Protein AF-A0A7S1RXE3-F1 (afdb_monomer_lite)

Secondary structure (DSSP, 8-state):
--S--HHHHTTS-HHHHHTS--TTTTTT-B-HHHHHHHHHHHHHHHHHHHHHHTTTEE----SGGGEEEE--TTTTT---TTS-PPEEEE---TT-EEHHHHHHHTTTSPP-S-GGG--HHHHHHHHH-HHHHHH-S-HHHHHHHHHSHHHHHHHHHHHHHHHHHB-HHHH--GGGSTTHHHHHHHHHHHHHHHHHHHHHHHHH-HHHHHHHHHHTTTHHHHHHHHHHHHHHHHHHHHHHSGGGTTTHHHHHHHHHHH-TT----TTHHHHHTT------------------PPPP-PPPPP-

Sequence (303 aa):
LYGISDEEHKHVDIPHIVRGRLPGSRMHSMPLASACTFTANLLAQLAGVFAALQPIAFHRDISPHNVLIDIPAGMEDSLSAATAGPSFALIDFGLAVRSDTWQRDWNESNLAGDPRYWMPPAWMAFAFGFDHVAGHDNRSFLRQYLGRLDHYGLGVLGLEMLFALWDVENRFTEQRAPGMLEAREAWCDFWEAMFGLFQMFHTQGPEVTRAFLEQTTEGSTLHITELLKQVQQALRVAEADPANADRATLLHVLADLVDEHGILEWTEIPEIFGIRCEQPEAETTAPASPQRRRPEGLPSAPP

Organism: Alexandrium catenella (NCBI:txid2925)

Structure (mmCIF, N/CA/C/O backbone):
data_AF-A0A7S1RXE3-F1
#
_entry.id   AF-A0A7S1RXE3-F1
#
loop_
_atom_site.group_PDB
_atom_site.id
_atom_site.type_symbol
_atom_site.label_atom_id
_atom_site.label_alt_id
_atom_site.label_comp_id
_atom_site.label_asym_id
_atom_site.label_entity_id
_atom_site.label_seq_id
_atom_site.pdbx_PDB_ins_code
_atom_site.Cartn_x
_atom_site.Cartn_y
_atom_site.Cartn_z
_atom_site.occupancy
_atom_site.B_iso_or_equiv
_atom_site.auth_seq_id
_atom_site.auth_comp_id
_atom_site.auth_asym_id
_atom_site.auth_atom_id
_atom_site.pdbx_PDB_model_num
ATOM 1 N N . LEU A 1 1 ? 12.355 -5.555 5.591 1.00 59.59 1 LEU A N 1
ATOM 2 C CA . LEU A 1 1 ? 12.736 -4.694 4.445 1.00 59.59 1 LEU A CA 1
ATOM 3 C C . LEU A 1 1 ? 13.934 -3.798 4.752 1.00 59.59 1 LEU A C 1
ATOM 5 O O . LEU A 1 1 ? 14.928 -3.890 4.050 1.00 59.59 1 LEU A O 1
ATOM 9 N N . TYR A 1 2 ? 13.892 -2.983 5.808 1.00 63.38 2 TYR A N 1
ATOM 10 C CA . TYR A 1 2 ? 14.923 -1.958 6.039 1.00 63.38 2 TYR A CA 1
ATOM 11 C C . TYR A 1 2 ? 16.113 -2.375 6.920 1.00 63.38 2 TYR A C 1
ATOM 13 O O . TYR A 1 2 ? 17.128 -1.679 6.944 1.00 63.38 2 TYR A O 1
ATOM 21 N N . GLY A 1 3 ? 16.020 -3.519 7.610 1.00 64.38 3 GLY A N 1
ATOM 22 C CA . GLY A 1 3 ? 17.092 -4.030 8.477 1.00 64.38 3 GLY A CA 1
ATOM 23 C C . GLY A 1 3 ? 17.330 -3.186 9.735 1.00 64.38 3 GLY A C 1
ATOM 24 O O . GLY A 1 3 ? 18.429 -3.217 10.278 1.00 64.38 3 GLY A O 1
ATOM 25 N N . ILE A 1 4 ? 16.317 -2.429 10.162 1.00 71.19 4 ILE A N 1
ATOM 26 C CA . ILE A 1 4 ? 16.312 -1.594 11.368 1.00 71.19 4 ILE A CA 1
ATOM 27 C C . ILE A 1 4 ? 15.086 -1.936 12.222 1.00 71.19 4 ILE A C 1
ATOM 29 O O . ILE A 1 4 ? 14.079 -2.425 11.705 1.00 71.19 4 ILE A O 1
ATOM 33 N N . SER A 1 5 ? 15.195 -1.723 13.529 1.00 75.06 5 SER A N 1
ATOM 34 C CA . SER A 1 5 ? 14.135 -1.962 14.509 1.00 75.06 5 SER A CA 1
ATOM 35 C C . SER A 1 5 ? 13.034 -0.895 14.466 1.00 75.06 5 SER A C 1
ATOM 37 O O . SER A 1 5 ? 13.219 0.203 13.938 1.00 75.06 5 SER A O 1
ATOM 39 N N . ASP A 1 6 ? 11.890 -1.186 15.088 1.00 74.75 6 ASP A N 1
ATOM 40 C CA . ASP A 1 6 ? 10.778 -0.230 15.181 1.00 74.75 6 ASP A CA 1
ATOM 41 C C . ASP A 1 6 ? 11.130 1.030 15.977 1.00 74.75 6 ASP A C 1
ATOM 43 O O . ASP A 1 6 ? 10.636 2.112 15.669 1.00 74.75 6 ASP A O 1
ATOM 47 N N . GLU A 1 7 ? 12.024 0.933 16.964 1.00 79.56 7 GLU A N 1
ATOM 48 C CA . GLU A 1 7 ? 12.531 2.116 17.670 1.00 79.56 7 GLU A CA 1
ATOM 49 C C . GLU A 1 7 ? 13.441 2.972 16.782 1.00 79.56 7 GLU A C 1
ATOM 51 O O . GLU A 1 7 ? 13.419 4.203 16.865 1.00 79.56 7 GLU A O 1
ATOM 56 N N . GLU A 1 8 ? 14.213 2.343 15.895 1.00 79.06 8 GLU A N 1
ATOM 57 C CA . GLU A 1 8 ? 15.042 3.059 14.925 1.00 79.06 8 GLU A CA 1
ATOM 58 C C . GLU A 1 8 ? 14.180 3.759 13.867 1.00 79.06 8 GLU A C 1
ATOM 60 O O . GLU A 1 8 ? 14.472 4.907 13.529 1.00 79.06 8 GLU A O 1
ATOM 65 N N . HIS A 1 9 ? 13.068 3.151 13.424 1.00 79.81 9 HIS A N 1
ATOM 66 C CA . HIS A 1 9 ? 12.118 3.780 12.492 1.00 79.81 9 HIS A CA 1
ATOM 67 C C . HIS A 1 9 ? 11.582 5.134 12.985 1.00 79.81 9 HIS A C 1
ATOM 69 O O . HIS A 1 9 ? 11.285 6.012 12.173 1.00 79.81 9 HIS A O 1
ATOM 75 N N . LYS A 1 10 ? 11.478 5.330 14.304 1.00 83.81 10 LYS A N 1
ATOM 76 C CA . LYS A 1 10 ? 10.955 6.568 14.904 1.00 83.81 10 LYS A CA 1
ATOM 77 C C . LYS A 1 10 ? 11.919 7.753 14.815 1.00 83.81 10 LYS A C 1
ATOM 79 O O . LYS A 1 10 ? 11.474 8.888 14.941 1.00 83.81 10 LYS A O 1
ATOM 84 N N . HIS A 1 11 ? 13.215 7.498 14.635 1.00 83.62 11 HIS A N 1
ATOM 85 C CA . HIS A 1 11 ? 14.263 8.517 14.783 1.00 83.62 11 HIS A CA 1
ATOM 86 C C . HIS A 1 11 ? 15.186 8.641 13.573 1.00 83.62 11 HIS A C 1
ATOM 88 O O . HIS A 1 11 ? 15.910 9.628 13.451 1.00 83.62 11 HIS A O 1
ATOM 94 N N . VAL A 1 12 ? 15.215 7.629 12.708 1.00 82.56 12 VAL A N 1
ATOM 95 C CA . VAL A 1 12 ? 16.021 7.665 11.492 1.00 82.56 12 VAL A CA 1
ATOM 96 C C . VAL A 1 12 ? 15.502 8.751 10.546 1.00 82.56 12 VAL A C 1
ATOM 98 O O . VAL A 1 12 ? 14.305 9.009 10.444 1.00 82.56 12 VAL A O 1
ATOM 101 N N . ASP A 1 13 ? 16.422 9.396 9.848 1.00 84.00 13 ASP A N 1
ATOM 102 C CA . ASP A 1 13 ? 16.100 10.456 8.905 1.00 84.00 13 ASP A CA 1
ATOM 103 C C . ASP A 1 13 ? 15.303 9.907 7.707 1.00 84.00 13 ASP A C 1
ATOM 105 O O . ASP A 1 13 ? 15.746 8.981 7.020 1.00 84.00 13 ASP A O 1
ATOM 109 N N . ILE A 1 14 ? 14.116 10.467 7.466 1.00 84.25 14 ILE A N 1
ATOM 110 C CA . ILE A 1 14 ? 13.131 9.944 6.506 1.00 84.25 14 ILE A CA 1
ATOM 111 C C . ILE A 1 14 ? 13.704 9.837 5.084 1.00 84.25 14 ILE A C 1
ATOM 113 O O . ILE A 1 14 ? 13.591 8.757 4.494 1.00 84.25 14 ILE A O 1
ATOM 117 N N . PRO A 1 15 ? 14.388 10.860 4.528 1.00 83.56 15 PRO A N 1
ATOM 118 C CA . PRO A 1 15 ? 14.978 10.752 3.201 1.00 83.56 15 PRO A CA 1
ATOM 119 C C . PRO A 1 15 ? 16.018 9.636 3.111 1.00 83.56 15 PRO A C 1
ATOM 121 O O . PRO A 1 15 ? 16.167 9.042 2.047 1.00 83.56 15 PRO A O 1
ATOM 124 N N . HIS A 1 16 ? 16.707 9.288 4.206 1.00 78.75 16 HIS A N 1
ATOM 125 C CA . HIS A 1 16 ? 17.629 8.152 4.211 1.00 78.75 16 HIS A CA 1
ATOM 126 C C . HIS A 1 16 ? 16.913 6.799 4.120 1.00 78.75 16 HIS A C 1
ATOM 128 O O . HIS A 1 16 ? 17.472 5.890 3.508 1.00 78.75 16 HIS A O 1
ATOM 134 N N . ILE A 1 17 ? 15.703 6.667 4.678 1.00 77.19 17 ILE A N 1
ATOM 135 C CA . ILE A 1 17 ? 14.871 5.461 4.524 1.00 77.19 17 ILE A CA 1
ATOM 136 C C . ILE A 1 17 ? 14.291 5.384 3.114 1.00 77.19 17 ILE A C 1
ATOM 138 O O . ILE A 1 17 ? 14.390 4.351 2.456 1.00 77.19 17 ILE A O 1
ATOM 142 N N . VAL A 1 18 ? 13.651 6.468 2.672 1.00 80.69 18 VAL A N 1
ATOM 143 C CA . VAL A 1 18 ? 12.764 6.440 1.506 1.00 80.69 18 VAL A CA 1
ATOM 144 C C . VAL A 1 18 ? 13.533 6.617 0.201 1.00 80.69 18 VAL A C 1
ATOM 146 O O . VAL A 1 18 ? 13.288 5.902 -0.771 1.00 80.69 18 VAL A O 1
ATOM 149 N N . ARG A 1 19 ? 14.480 7.560 0.170 1.00 79.19 19 ARG A N 1
ATOM 150 C CA . ARG A 1 19 ? 15.284 7.876 -1.021 1.00 79.19 19 ARG A CA 1
ATOM 151 C C . ARG A 1 19 ? 16.727 7.379 -0.918 1.00 79.19 19 ARG A C 1
ATOM 153 O O . ARG A 1 19 ? 17.394 7.228 -1.940 1.00 79.19 19 ARG A O 1
ATOM 160 N N . GLY A 1 20 ? 17.215 7.165 0.298 1.00 65.38 20 GLY A N 1
ATOM 161 C CA . GLY A 1 20 ? 18.600 6.837 0.594 1.00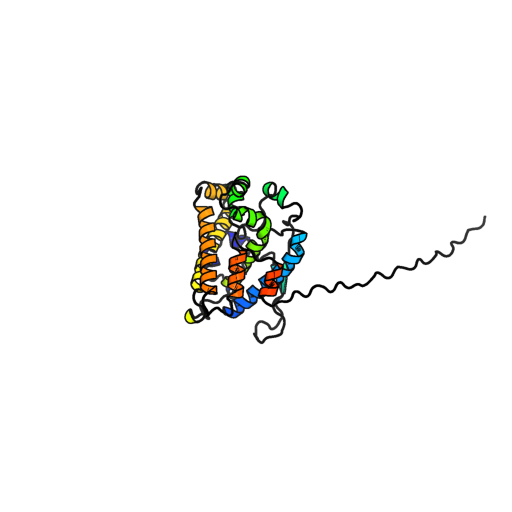 65.38 20 GLY A CA 1
ATOM 162 C C . GLY A 1 20 ? 18.915 5.344 0.595 1.00 65.38 20 GLY A C 1
ATOM 163 O O . GLY A 1 20 ? 18.095 4.480 0.300 1.00 65.38 20 GLY A O 1
ATOM 164 N N . ARG A 1 21 ? 20.175 5.052 0.928 1.00 60.72 21 ARG A N 1
ATOM 165 C CA . ARG A 1 21 ? 20.698 3.697 1.108 1.00 60.72 21 ARG A CA 1
ATOM 166 C C . ARG A 1 21 ? 20.762 3.416 2.605 1.00 60.72 21 ARG A C 1
ATOM 168 O O . ARG A 1 21 ? 21.756 3.760 3.242 1.00 60.72 21 ARG A O 1
ATOM 175 N N . LEU A 1 22 ? 19.737 2.799 3.185 1.00 51.34 22 LEU A N 1
ATOM 176 C CA . LEU A 1 22 ? 19.873 2.294 4.552 1.00 51.34 22 LEU A CA 1
ATOM 177 C C . LEU A 1 22 ? 20.911 1.160 4.595 1.00 51.34 22 LEU A C 1
ATOM 179 O O . LEU A 1 22 ? 20.966 0.364 3.650 1.00 51.34 22 LEU A O 1
ATOM 183 N N . PRO A 1 23 ? 21.681 1.021 5.688 1.00 41.91 23 PRO A N 1
ATOM 184 C CA . PRO A 1 23 ? 22.702 -0.018 5.835 1.00 41.91 23 PRO A CA 1
ATOM 185 C C . PRO A 1 23 ? 22.196 -1.454 5.589 1.00 41.91 23 PRO A C 1
ATOM 187 O O . PRO A 1 23 ? 22.980 -2.293 5.155 1.00 41.91 23 PRO A O 1
ATOM 190 N N . GLY A 1 24 ? 20.896 -1.728 5.794 1.00 42.69 24 GLY A N 1
ATOM 191 C CA . GLY A 1 24 ? 20.246 -3.015 5.494 1.00 42.69 24 GLY A CA 1
ATOM 192 C C . GLY A 1 24 ? 19.486 -3.094 4.157 1.00 42.69 24 GLY A C 1
ATOM 193 O O . GLY A 1 24 ? 19.260 -4.190 3.651 1.00 42.69 24 GLY A O 1
ATOM 194 N N . SER A 1 25 ? 19.142 -1.959 3.533 1.00 44.06 25 SER A N 1
ATOM 195 C CA . SER A 1 25 ? 18.310 -1.889 2.306 1.00 44.06 25 SER A CA 1
ATOM 196 C C . SER A 1 25 ? 18.951 -2.498 1.051 1.00 44.06 25 SER A C 1
ATOM 198 O O . SER A 1 25 ? 18.268 -2.775 0.072 1.00 44.06 25 SER A O 1
ATOM 200 N N . ARG A 1 26 ? 20.268 -2.740 1.072 1.00 50.47 26 ARG A N 1
ATOM 201 C CA . ARG A 1 26 ? 21.005 -3.365 -0.037 1.00 50.47 26 ARG A CA 1
ATOM 202 C C . ARG A 1 26 ? 21.162 -4.874 0.075 1.00 50.47 26 ARG A C 1
ATOM 204 O O . ARG A 1 26 ? 21.722 -5.457 -0.848 1.00 50.47 26 ARG A O 1
ATOM 211 N N . MET A 1 27 ? 20.711 -5.514 1.156 1.00 52.47 27 MET A N 1
ATOM 212 C CA . MET A 1 27 ? 20.968 -6.951 1.315 1.00 52.47 27 MET A CA 1
ATOM 213 C C . MET A 1 27 ? 20.363 -7.780 0.170 1.00 52.47 27 MET A C 1
ATOM 215 O O . MET A 1 27 ? 20.939 -8.805 -0.175 1.00 52.47 27 MET A O 1
ATOM 219 N N . HIS A 1 28 ? 19.294 -7.296 -0.485 1.00 68.00 28 HIS A N 1
ATOM 220 C CA . HIS A 1 28 ? 18.623 -8.015 -1.577 1.00 68.00 28 HIS A CA 1
ATOM 221 C C . HIS A 1 28 ? 18.107 -7.118 -2.724 1.00 68.00 28 HIS A C 1
ATOM 223 O O . HIS A 1 28 ? 17.092 -7.436 -3.343 1.00 68.00 28 HIS A O 1
ATOM 229 N N . SER A 1 29 ? 18.777 -5.999 -3.037 1.00 80.81 29 SER A N 1
ATOM 230 C CA . SER A 1 29 ? 18.383 -5.185 -4.201 1.00 80.81 29 SER A CA 1
ATOM 231 C C . SER A 1 29 ? 18.574 -5.967 -5.508 1.00 80.81 29 SER A C 1
ATOM 233 O O . SER A 1 29 ? 19.595 -6.632 -5.693 1.00 80.81 29 SER A O 1
ATOM 235 N N . MET A 1 30 ? 17.631 -5.863 -6.438 1.00 86.25 30 MET A N 1
ATOM 236 C CA . MET A 1 30 ? 17.546 -6.692 -7.638 1.00 86.25 30 MET A CA 1
ATOM 237 C C . MET A 1 30 ? 17.132 -5.881 -8.880 1.00 86.25 30 MET A C 1
ATOM 239 O O . MET A 1 30 ? 16.643 -4.754 -8.758 1.00 86.25 30 MET A O 1
ATOM 243 N N . PRO A 1 31 ? 17.331 -6.416 -10.103 1.00 89.00 31 PRO A N 1
ATOM 244 C CA . PRO A 1 31 ? 16.813 -5.790 -11.317 1.00 89.00 31 PRO A CA 1
ATOM 245 C C . PRO A 1 31 ? 15.295 -5.589 -11.245 1.00 89.00 31 PRO A C 1
ATOM 247 O O . PRO A 1 31 ? 14.594 -6.406 -10.650 1.00 89.00 31 PRO A O 1
ATOM 250 N N . LEU A 1 32 ? 14.780 -4.565 -11.932 1.00 90.75 32 LEU A N 1
ATOM 251 C CA . LEU A 1 32 ? 13.351 -4.228 -11.927 1.00 90.75 32 LEU A CA 1
ATOM 252 C C . LEU A 1 32 ? 12.444 -5.430 -12.246 1.00 90.75 32 LEU A C 1
ATOM 254 O O . LEU A 1 32 ? 11.499 -5.685 -11.514 1.00 90.75 32 LEU A O 1
ATOM 258 N N . ALA A 1 33 ? 12.772 -6.233 -13.263 1.00 90.38 33 ALA A N 1
ATOM 259 C CA . ALA A 1 33 ? 11.985 -7.423 -13.607 1.00 90.38 33 ALA A CA 1
ATOM 260 C C . ALA A 1 33 ? 11.898 -8.449 -12.455 1.00 90.38 33 ALA A C 1
ATOM 262 O O . ALA A 1 33 ? 10.846 -9.048 -12.222 1.00 90.38 33 ALA A O 1
ATOM 263 N N . SER A 1 34 ? 12.988 -8.630 -11.702 1.00 89.19 34 SER A N 1
ATOM 264 C CA . SER A 1 34 ? 13.013 -9.498 -10.522 1.00 89.19 34 SER A CA 1
ATOM 265 C C . SER A 1 34 ? 12.187 -8.904 -9.380 1.00 89.19 34 SER A C 1
ATOM 267 O O . SER A 1 34 ? 11.408 -9.633 -8.775 1.00 89.19 34 SER A O 1
ATOM 269 N N . ALA A 1 35 ? 12.280 -7.589 -9.141 1.00 91.25 35 ALA A N 1
ATOM 270 C CA . ALA A 1 35 ? 11.480 -6.899 -8.125 1.00 91.25 35 ALA A CA 1
ATOM 271 C C . ALA A 1 35 ? 9.977 -6.970 -8.448 1.00 91.25 35 ALA A C 1
ATOM 273 O O . ALA A 1 35 ? 9.166 -7.260 -7.567 1.00 91.25 35 ALA A O 1
ATOM 274 N N . CYS A 1 36 ? 9.607 -6.804 -9.723 1.00 94.19 36 CYS A N 1
ATOM 275 C CA . CYS A 1 36 ? 8.241 -7.004 -10.200 1.00 94.19 36 CYS A CA 1
ATOM 276 C C . CYS A 1 36 ? 7.770 -8.442 -9.957 1.00 94.19 36 CYS A C 1
ATOM 278 O O . CYS A 1 36 ? 6.693 -8.648 -9.409 1.00 94.19 36 CYS A O 1
ATOM 280 N N . THR A 1 37 ? 8.588 -9.439 -10.305 1.00 92.62 37 THR A N 1
ATOM 281 C CA . THR A 1 37 ? 8.242 -10.856 -10.099 1.00 92.62 37 THR A CA 1
ATOM 282 C C . THR A 1 37 ? 8.066 -11.179 -8.614 1.00 92.62 37 THR A C 1
ATOM 284 O O . THR A 1 37 ? 7.111 -11.853 -8.236 1.00 92.62 37 THR A O 1
ATOM 287 N N . PHE A 1 38 ? 8.957 -10.684 -7.752 1.00 92.62 38 PHE A N 1
ATOM 288 C CA . PHE A 1 38 ? 8.882 -10.892 -6.305 1.00 92.62 38 PHE A CA 1
ATOM 289 C C . PHE A 1 38 ? 7.607 -10.271 -5.717 1.00 92.62 38 PHE A C 1
ATOM 291 O O . PHE A 1 38 ? 6.873 -10.927 -4.980 1.00 92.62 38 PHE A O 1
ATOM 298 N N . THR A 1 39 ? 7.300 -9.037 -6.121 1.00 95.56 39 THR A N 1
ATOM 299 C CA . THR A 1 39 ? 6.096 -8.312 -5.691 1.00 95.56 39 THR A CA 1
ATOM 300 C C . THR A 1 39 ? 4.820 -8.984 -6.199 1.00 95.56 39 THR A C 1
ATOM 302 O O . THR A 1 39 ? 3.875 -9.151 -5.438 1.00 95.56 39 THR A O 1
ATOM 305 N N . ALA A 1 40 ? 4.790 -9.445 -7.452 1.00 96.38 40 ALA A N 1
ATOM 306 C CA . ALA A 1 40 ? 3.644 -10.172 -7.998 1.00 96.38 40 ALA A CA 1
ATOM 307 C C . ALA A 1 40 ? 3.362 -11.474 -7.224 1.00 96.38 40 ALA A C 1
ATOM 309 O O . ALA A 1 40 ? 2.205 -11.775 -6.944 1.00 96.38 40 ALA A O 1
ATOM 310 N N . ASN A 1 41 ? 4.405 -12.212 -6.814 1.00 94.62 41 ASN A N 1
ATOM 311 C CA . ASN A 1 41 ? 4.243 -13.404 -5.971 1.00 94.62 41 ASN A CA 1
ATOM 312 C C . ASN A 1 41 ? 3.656 -13.063 -4.592 1.00 94.62 41 ASN A C 1
ATOM 314 O O . ASN A 1 41 ? 2.758 -13.769 -4.136 1.00 94.62 41 ASN A O 1
ATOM 318 N N . LEU A 1 42 ? 4.124 -11.981 -3.957 1.00 96.31 42 LEU A N 1
ATOM 319 C CA . LEU A 1 42 ? 3.567 -11.482 -2.694 1.00 96.31 42 LEU A CA 1
ATOM 320 C C . LEU A 1 42 ? 2.073 -11.171 -2.837 1.00 96.31 42 LEU A C 1
ATOM 322 O O . LEU A 1 42 ? 1.262 -11.682 -2.065 1.00 96.31 42 LEU A O 1
ATOM 326 N N . LEU A 1 43 ? 1.712 -10.357 -3.835 1.00 98.06 43 LEU A N 1
ATOM 327 C CA . LEU A 1 43 ? 0.331 -9.932 -4.054 1.00 98.06 43 LEU A CA 1
ATOM 328 C C . LEU A 1 43 ? -0.581 -11.119 -4.357 1.00 98.06 43 LEU A C 1
ATOM 330 O O . LEU A 1 43 ? -1.645 -11.223 -3.762 1.00 98.06 43 LEU A O 1
ATOM 334 N N . ALA A 1 44 ? -0.167 -12.034 -5.235 1.00 96.56 44 ALA A N 1
ATOM 335 C CA . ALA A 1 44 ? -0.980 -13.190 -5.596 1.00 96.56 44 ALA A CA 1
ATOM 336 C C . ALA A 1 44 ? -1.209 -14.143 -4.413 1.00 96.56 44 ALA A C 1
ATOM 338 O O . ALA A 1 44 ? -2.335 -14.588 -4.192 1.00 96.56 44 ALA A O 1
ATOM 339 N N . GLN A 1 45 ? -0.169 -14.445 -3.629 1.00 96.06 45 GLN A N 1
ATOM 340 C CA . GLN A 1 45 ? -0.303 -15.345 -2.481 1.00 96.06 45 GLN A CA 1
ATOM 341 C C . GLN A 1 45 ? -1.157 -14.723 -1.376 1.00 96.06 45 GLN A C 1
ATOM 343 O O . GLN A 1 45 ? -2.095 -15.360 -0.895 1.00 96.06 45 GLN A O 1
ATOM 348 N N . LEU A 1 46 ? -0.884 -13.467 -1.004 1.00 97.81 46 LEU A N 1
ATOM 349 C CA . LEU A 1 46 ? -1.652 -12.799 0.044 1.00 97.81 46 LEU A CA 1
ATOM 350 C C . LEU A 1 46 ? -3.081 -12.479 -0.399 1.00 97.81 46 LEU A C 1
ATOM 352 O O . LEU A 1 46 ? -3.988 -12.614 0.414 1.00 97.81 46 LEU A O 1
ATOM 356 N N . ALA A 1 47 ? -3.330 -12.159 -1.672 1.00 98.12 47 ALA A N 1
ATOM 357 C CA . ALA A 1 47 ? -4.695 -12.031 -2.184 1.00 98.12 47 ALA A CA 1
ATOM 358 C C . ALA A 1 47 ? -5.482 -13.344 -2.047 1.00 98.12 47 ALA A C 1
ATOM 360 O O . ALA A 1 47 ? -6.636 -13.316 -1.631 1.00 98.12 47 ALA A O 1
ATOM 361 N N . GLY A 1 48 ? -4.854 -14.501 -2.296 1.00 95.88 48 GLY A N 1
ATOM 362 C CA . GLY A 1 48 ? -5.467 -15.806 -2.026 1.00 95.88 48 GLY A CA 1
ATOM 363 C C . GLY A 1 48 ? -5.824 -16.006 -0.546 1.00 95.88 48 GLY A C 1
ATOM 364 O O . GLY A 1 48 ? -6.920 -16.473 -0.228 1.00 95.88 48 GLY A O 1
ATOM 365 N N . VAL A 1 49 ? -4.941 -15.586 0.370 1.00 96.44 49 VAL A N 1
ATOM 366 C CA . VAL A 1 49 ? -5.218 -15.588 1.819 1.00 96.44 49 VAL A CA 1
ATOM 367 C C . VAL A 1 49 ? 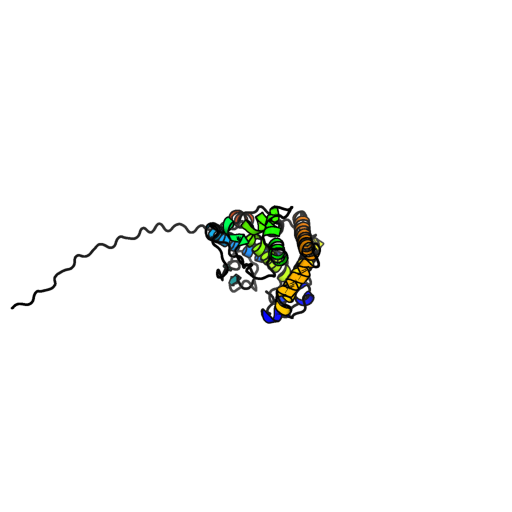-6.397 -14.671 2.151 1.00 96.44 49 VAL A C 1
ATOM 369 O O . VAL A 1 49 ? -7.311 -15.085 2.864 1.00 96.44 49 VAL A O 1
ATOM 372 N N . PHE A 1 50 ? -6.424 -13.453 1.610 1.00 98.12 50 PHE A N 1
ATOM 373 C CA . PHE A 1 50 ? -7.504 -12.504 1.867 1.00 98.12 50 PHE A CA 1
ATOM 374 C C . PHE A 1 50 ? -8.836 -12.926 1.250 1.00 98.12 50 PHE A C 1
ATOM 376 O O . PHE A 1 50 ? -9.867 -12.708 1.878 1.00 98.12 50 PHE A O 1
ATOM 383 N N . ALA A 1 51 ? -8.843 -13.606 0.102 1.00 97.38 51 ALA A N 1
ATOM 384 C CA . ALA A 1 51 ? -10.056 -14.200 -0.459 1.00 97.38 51 ALA A CA 1
ATOM 385 C C . ALA A 1 51 ? -10.680 -15.219 0.511 1.00 97.38 51 ALA A C 1
ATOM 387 O O . ALA A 1 51 ? -11.895 -15.236 0.709 1.00 97.38 51 ALA A O 1
ATOM 388 N N . ALA A 1 52 ? -9.850 -16.041 1.162 1.00 96.81 52 ALA A N 1
ATOM 389 C CA . ALA A 1 52 ? -10.305 -16.984 2.181 1.00 96.81 52 ALA A CA 1
ATOM 390 C C . ALA A 1 52 ? -10.708 -16.293 3.500 1.00 96.81 52 ALA A C 1
ATOM 392 O O . ALA A 1 52 ? -11.614 -16.763 4.191 1.00 96.81 52 ALA A O 1
ATOM 393 N N . LEU A 1 53 ? -10.052 -15.181 3.849 1.00 96.75 53 LEU A N 1
ATOM 394 C CA . LEU A 1 53 ? -10.280 -14.444 5.094 1.00 96.75 53 LEU A CA 1
ATOM 395 C C . LEU A 1 53 ? -11.502 -13.515 5.039 1.00 96.75 53 LEU A C 1
ATOM 397 O O . LEU A 1 53 ? -12.192 -13.382 6.046 1.00 96.75 53 LEU A O 1
ATOM 401 N N . GLN A 1 54 ? -11.802 -12.908 3.888 1.00 95.81 54 GLN A N 1
ATOM 402 C CA . GLN A 1 54 ? -12.863 -11.910 3.689 1.00 95.81 54 GLN A CA 1
ATOM 403 C C . GLN A 1 54 ? -14.236 -12.301 4.280 1.00 95.81 54 GLN A C 1
ATOM 405 O O . GLN A 1 54 ? -14.854 -11.458 4.938 1.00 95.81 54 GLN A O 1
ATOM 410 N N . PRO A 1 55 ? -14.747 -13.545 4.140 1.00 96.88 55 PRO A N 1
ATOM 411 C CA . PRO A 1 55 ? -16.021 -13.923 4.763 1.00 96.88 55 PRO A CA 1
ATOM 412 C C . PRO A 1 55 ? -15.958 -14.074 6.295 1.00 96.88 55 PRO A C 1
ATOM 414 O O . PRO A 1 55 ? -16.993 -14.282 6.925 1.00 96.88 55 PRO A O 1
ATOM 417 N N . ILE A 1 56 ? -14.771 -13.989 6.899 1.00 97.81 56 ILE A N 1
ATOM 418 C CA . ILE A 1 56 ? -14.525 -14.193 8.331 1.00 97.81 56 ILE A CA 1
ATOM 419 C C . ILE A 1 56 ? -14.161 -12.868 9.007 1.00 97.81 56 ILE A C 1
ATOM 421 O O . ILE A 1 56 ? -14.774 -12.497 10.012 1.00 97.81 56 ILE A O 1
ATOM 425 N N . ALA A 1 57 ? -13.152 -12.165 8.485 1.00 97.44 57 ALA A N 1
ATOM 426 C CA . ALA A 1 57 ? -12.569 -11.001 9.135 1.00 97.44 57 ALA A CA 1
ATOM 427 C C . ALA A 1 57 ? -11.871 -10.034 8.164 1.00 97.44 57 ALA A C 1
ATOM 429 O O . ALA A 1 57 ? -11.469 -10.415 7.069 1.00 97.44 57 ALA A O 1
ATOM 430 N N . PHE A 1 58 ? -11.686 -8.796 8.621 1.00 97.56 58 PHE A N 1
ATOM 431 C CA . PHE A 1 58 ? -10.686 -7.862 8.098 1.00 97.56 58 PHE A CA 1
ATOM 432 C C . PHE A 1 58 ? -9.470 -7.869 9.024 1.00 97.56 58 PHE A C 1
ATOM 434 O O . PHE A 1 58 ? -9.651 -7.830 10.243 1.00 97.56 58 PHE A O 1
ATOM 441 N N . HIS A 1 59 ? -8.257 -7.901 8.474 1.00 97.81 59 HIS A N 1
ATOM 442 C CA . HIS A 1 59 ? -7.011 -7.988 9.241 1.00 97.81 59 HIS A CA 1
ATOM 443 C C . HIS A 1 59 ? -6.629 -6.660 9.898 1.00 97.81 59 HIS A C 1
ATOM 445 O O . HIS A 1 59 ? -6.266 -6.645 11.071 1.00 97.81 59 HIS A O 1
ATOM 451 N N . ARG A 1 60 ? -6.749 -5.546 9.160 1.00 97.06 60 ARG A N 1
ATOM 452 C CA . ARG A 1 60 ? -6.528 -4.160 9.625 1.00 97.06 60 ARG A CA 1
ATOM 453 C C . ARG A 1 60 ? -5.100 -3.778 10.019 1.00 97.06 60 ARG A C 1
ATOM 455 O O . ARG A 1 60 ? -4.900 -2.674 10.515 1.00 97.06 60 ARG A O 1
ATOM 462 N N . ASP A 1 61 ? -4.124 -4.648 9.790 1.00 97.19 61 ASP A N 1
ATOM 463 C CA . ASP A 1 61 ? -2.725 -4.399 10.167 1.00 97.19 61 ASP A CA 1
ATOM 464 C C . ASP A 1 61 ? -1.745 -5.066 9.198 1.00 97.19 61 ASP A C 1
ATOM 466 O O . ASP A 1 61 ? -0.919 -5.902 9.559 1.00 97.19 61 ASP A O 1
ATOM 470 N N . ILE A 1 62 ? -1.910 -4.760 7.914 1.00 97.00 62 ILE A N 1
ATOM 471 C CA . ILE A 1 62 ? -1.030 -5.282 6.872 1.00 97.00 62 ILE A CA 1
ATOM 472 C C . ILE A 1 62 ? 0.221 -4.421 6.831 1.00 97.00 62 ILE A C 1
ATOM 474 O O . ILE A 1 62 ? 0.158 -3.239 6.503 1.00 97.00 62 ILE A O 1
ATOM 478 N N . SER A 1 63 ? 1.351 -5.039 7.145 1.00 94.50 63 SER A N 1
ATOM 479 C CA . SER A 1 63 ? 2.653 -4.391 7.233 1.00 94.50 63 SER A CA 1
ATOM 480 C C . SER A 1 63 ? 3.769 -5.436 7.037 1.00 94.50 63 SER A C 1
ATOM 482 O O . SER A 1 63 ? 3.530 -6.640 7.181 1.00 94.50 63 SER A O 1
ATOM 484 N N . PRO A 1 64 ? 5.019 -5.023 6.759 1.00 92.12 64 PRO A N 1
ATOM 485 C CA . PRO A 1 64 ? 6.141 -5.937 6.584 1.00 92.12 64 PRO A CA 1
ATOM 486 C C . PRO A 1 64 ? 6.454 -6.792 7.813 1.00 92.12 64 PRO A C 1
ATOM 488 O O . PRO A 1 64 ? 7.041 -7.857 7.659 1.00 92.12 64 PRO A O 1
ATOM 491 N N . HIS A 1 65 ? 6.119 -6.338 9.027 1.00 90.56 65 HIS A N 1
ATOM 492 C CA . HIS A 1 65 ? 6.376 -7.109 10.249 1.00 90.56 65 HIS A CA 1
ATOM 493 C C . HIS A 1 65 ? 5.341 -8.221 10.476 1.00 90.56 65 HIS A C 1
ATOM 495 O O . HIS A 1 65 ? 5.649 -9.190 11.167 1.00 90.56 65 HIS A O 1
ATOM 501 N N . ASN A 1 66 ? 4.174 -8.129 9.828 1.00 95.81 66 ASN A N 1
ATOM 502 C CA . ASN A 1 66 ? 3.114 -9.139 9.867 1.00 95.81 66 ASN A CA 1
ATOM 503 C C . ASN A 1 66 ? 3.140 -10.096 8.663 1.00 95.81 66 ASN A C 1
ATOM 505 O O . ASN A 1 66 ? 2.224 -10.899 8.483 1.00 95.81 66 ASN A O 1
ATOM 509 N N . VAL A 1 67 ? 4.195 -10.051 7.841 1.00 95.69 67 VAL A N 1
ATOM 510 C CA . VAL A 1 67 ? 4.386 -10.962 6.706 1.00 95.69 67 VAL A CA 1
ATOM 511 C C . VAL A 1 67 ? 5.701 -11.718 6.848 1.00 95.69 67 VAL A C 1
ATOM 513 O O . VAL A 1 67 ? 6.788 -11.146 6.785 1.00 95.69 67 VAL A O 1
ATOM 516 N N . LEU A 1 68 ? 5.599 -13.037 7.001 1.00 92.88 68 LEU A N 1
ATOM 517 C CA . LEU A 1 68 ? 6.739 -13.944 6.972 1.00 92.88 68 LEU A CA 1
ATOM 518 C C . LEU A 1 68 ? 7.073 -14.317 5.530 1.00 92.88 68 LEU A C 1
ATOM 520 O O . LEU A 1 68 ? 6.176 -14.516 4.710 1.00 92.88 68 LEU A O 1
ATOM 524 N N . ILE A 1 69 ? 8.368 -14.446 5.247 1.00 91.00 69 ILE A N 1
ATOM 525 C CA . ILE A 1 69 ? 8.884 -14.822 3.932 1.00 91.00 69 ILE A CA 1
ATOM 526 C C . ILE A 1 69 ? 9.778 -16.046 4.103 1.00 91.00 69 ILE A C 1
ATOM 528 O O . ILE A 1 69 ? 10.735 -16.008 4.877 1.00 91.00 69 ILE A O 1
ATOM 532 N N . ASP A 1 70 ? 9.483 -17.103 3.355 1.00 89.62 70 ASP A N 1
ATOM 533 C CA . ASP A 1 70 ? 10.384 -18.233 3.154 1.00 89.62 70 ASP A CA 1
ATOM 534 C C . ASP A 1 70 ? 10.970 -18.156 1.740 1.00 89.62 70 ASP A C 1
ATOM 536 O O . ASP A 1 70 ? 10.237 -18.117 0.747 1.00 89.62 70 ASP A O 1
ATOM 540 N N . ILE A 1 71 ? 12.298 -18.077 1.650 1.00 83.69 71 ILE A N 1
ATOM 541 C CA . ILE A 1 71 ? 13.032 -17.972 0.387 1.00 83.69 71 ILE A CA 1
ATOM 542 C C . ILE A 1 71 ? 13.787 -19.291 0.190 1.00 83.69 71 ILE A C 1
ATOM 544 O O . ILE A 1 71 ? 14.748 -19.550 0.921 1.00 83.69 71 ILE A O 1
ATOM 548 N N . PRO A 1 72 ? 13.395 -20.126 -0.792 1.00 78.44 72 PRO A N 1
ATOM 549 C CA . PRO A 1 72 ? 14.049 -21.406 -1.028 1.00 78.44 72 PRO A CA 1
ATOM 550 C C . PRO A 1 72 ? 15.553 -21.260 -1.295 1.00 78.44 72 PRO A C 1
ATOM 552 O O . PRO A 1 72 ? 15.997 -20.387 -2.049 1.00 78.44 72 PRO A O 1
ATOM 555 N N . ALA A 1 73 ? 16.347 -22.158 -0.706 1.00 65.25 73 ALA A N 1
ATOM 556 C CA . ALA A 1 73 ? 17.795 -22.187 -0.896 1.00 65.25 73 ALA A CA 1
ATOM 557 C C . ALA A 1 73 ? 18.158 -22.365 -2.385 1.00 65.25 73 ALA A C 1
ATOM 559 O O . ALA A 1 73 ? 17.657 -23.272 -3.049 1.00 65.25 73 ALA A O 1
ATOM 560 N N . GLY A 1 74 ? 19.052 -21.513 -2.900 1.00 59.59 74 GLY A N 1
ATOM 561 C CA . GLY A 1 74 ? 19.501 -21.531 -4.302 1.00 59.59 74 GLY A CA 1
ATOM 562 C C . GLY A 1 74 ? 18.867 -20.470 -5.210 1.00 59.59 74 GLY A C 1
ATOM 563 O O . GLY A 1 74 ? 19.317 -20.307 -6.343 1.00 59.59 74 GLY A O 1
ATOM 564 N N . MET A 1 75 ? 17.893 -19.693 -4.719 1.00 62.69 75 MET A N 1
ATOM 565 C CA . MET A 1 75 ? 17.351 -18.536 -5.453 1.00 62.69 75 MET A CA 1
ATOM 566 C C . MET A 1 75 ? 18.377 -17.391 -5.604 1.00 62.69 75 MET A C 1
ATOM 568 O O . MET A 1 75 ? 18.249 -16.565 -6.506 1.00 62.69 75 MET A O 1
ATOM 572 N N . GLU A 1 76 ? 19.424 -17.368 -4.771 1.00 55.09 76 GLU A N 1
ATOM 573 C CA . GLU A 1 76 ? 20.480 -16.343 -4.797 1.00 55.09 76 GLU A CA 1
ATOM 574 C C . GLU A 1 76 ? 21.370 -16.411 -6.054 1.00 55.09 76 GLU A C 1
ATOM 576 O O . GLU A 1 76 ? 21.854 -15.375 -6.506 1.00 55.09 76 GLU A O 1
ATOM 581 N N . ASP A 1 77 ? 21.523 -17.594 -6.669 1.00 47.62 77 ASP A N 1
ATOM 582 C CA . ASP A 1 77 ? 22.527 -17.833 -7.720 1.00 47.62 77 ASP A CA 1
ATOM 583 C C . ASP A 1 77 ? 21.953 -18.192 -9.105 1.00 47.62 77 ASP A C 1
ATOM 585 O O . ASP A 1 77 ? 22.705 -18.308 -10.075 1.00 47.62 77 ASP A O 1
ATOM 589 N N . SER A 1 78 ? 20.640 -18.402 -9.269 1.00 44.12 78 SER A N 1
ATOM 590 C CA . SER A 1 78 ? 20.081 -18.861 -10.555 1.00 44.12 78 SER A CA 1
ATOM 591 C C . SER A 1 78 ? 18.609 -18.487 -10.757 1.00 44.12 78 SER A C 1
ATOM 593 O O . SER A 1 78 ? 17.707 -19.223 -10.374 1.00 44.12 78 SER A O 1
ATOM 595 N N . LEU A 1 79 ? 18.353 -17.392 -11.482 1.00 48.81 79 LEU A N 1
ATOM 596 C CA . LEU A 1 79 ? 17.037 -17.027 -12.046 1.00 48.81 79 LEU A CA 1
ATOM 597 C C . LEU A 1 79 ? 16.666 -17.909 -13.262 1.00 48.81 79 LEU A C 1
ATOM 599 O O . LEU A 1 79 ? 16.276 -17.416 -14.320 1.00 48.81 79 LEU A O 1
ATOM 603 N N . SER A 1 80 ? 16.834 -19.225 -13.142 1.00 42.94 80 SER A N 1
ATOM 604 C CA . SER A 1 80 ? 16.391 -20.198 -14.140 1.00 42.94 80 SER A CA 1
ATOM 605 C C . SER A 1 80 ? 15.060 -20.785 -13.676 1.00 42.94 80 SER A C 1
ATOM 607 O O . SER A 1 80 ? 14.974 -21.374 -12.604 1.00 42.94 80 SER A O 1
ATOM 609 N N . ALA A 1 81 ? 14.030 -20.586 -14.494 1.00 48.31 81 ALA A N 1
ATOM 610 C CA . ALA A 1 81 ? 12.647 -20.971 -14.263 1.00 48.31 81 ALA A CA 1
ATOM 611 C C . ALA A 1 81 ? 12.451 -22.405 -13.712 1.00 48.31 81 ALA A C 1
ATOM 613 O O . ALA A 1 81 ? 13.138 -23.337 -14.126 1.00 48.31 81 ALA A O 1
ATOM 614 N N . ALA A 1 82 ? 11.413 -22.544 -12.873 1.00 45.12 82 ALA A N 1
ATOM 615 C CA . ALA A 1 82 ? 10.747 -23.768 -12.391 1.00 45.12 82 ALA A CA 1
ATOM 616 C C . ALA A 1 82 ? 11.111 -24.340 -11.002 1.00 45.12 82 ALA A C 1
ATOM 618 O O . ALA A 1 82 ? 10.485 -25.315 -10.590 1.00 45.12 82 ALA A O 1
ATOM 619 N N . THR A 1 83 ? 12.005 -23.730 -10.223 1.00 50.53 83 THR A N 1
ATOM 620 C CA . THR A 1 83 ? 12.203 -24.094 -8.803 1.00 50.53 83 THR A CA 1
ATOM 621 C C . THR A 1 83 ? 11.600 -23.021 -7.893 1.00 50.53 83 THR A C 1
ATOM 623 O O . THR A 1 83 ? 12.068 -21.891 -7.927 1.00 50.53 83 THR A O 1
ATOM 626 N N . ALA A 1 84 ? 10.526 -23.384 -7.176 1.00 64.19 84 ALA A N 1
ATOM 627 C CA . ALA A 1 84 ? 9.708 -22.627 -6.207 1.00 64.19 84 ALA A CA 1
ATOM 628 C C . ALA A 1 84 ? 10.042 -21.130 -5.979 1.00 64.19 84 ALA A C 1
ATOM 630 O O . ALA A 1 84 ? 11.126 -20.781 -5.516 1.00 64.19 84 ALA A O 1
ATOM 631 N N . GLY A 1 85 ? 9.068 -20.249 -6.246 1.00 75.81 85 GLY A N 1
ATOM 632 C CA . GLY A 1 85 ? 9.109 -18.836 -5.840 1.00 75.81 85 GLY A CA 1
ATOM 633 C C . GLY A 1 85 ? 9.132 -18.653 -4.309 1.00 75.81 85 GLY A C 1
ATOM 634 O O . GLY A 1 85 ? 8.960 -19.634 -3.584 1.00 75.81 85 GLY A O 1
ATOM 635 N N . PRO A 1 86 ? 9.338 -17.421 -3.798 1.00 89.12 86 PRO A N 1
ATOM 636 C CA . PRO A 1 86 ? 9.234 -17.153 -2.362 1.00 89.12 86 PRO A CA 1
ATOM 637 C C . PRO A 1 86 ? 7.827 -17.497 -1.857 1.00 89.12 86 PRO A C 1
ATOM 639 O O . PRO A 1 86 ? 6.851 -17.280 -2.576 1.00 89.12 86 PRO A O 1
ATOM 642 N N . SER A 1 87 ? 7.719 -18.007 -0.631 1.00 91.88 87 SER A N 1
ATOM 643 C CA . SER A 1 87 ? 6.438 -18.259 0.035 1.00 91.88 87 SER A CA 1
ATOM 644 C C . SER A 1 87 ? 6.167 -17.177 1.071 1.00 91.88 87 SER A C 1
ATOM 646 O O . SER A 1 87 ? 7.052 -16.833 1.854 1.00 91.88 87 SER A O 1
ATOM 648 N N . PHE A 1 88 ? 4.936 -16.675 1.110 1.00 94.94 88 PHE A N 1
ATOM 649 C CA . PHE A 1 88 ? 4.509 -15.630 2.036 1.00 94.94 88 PHE A CA 1
ATOM 650 C C . PHE A 1 88 ? 3.433 -16.148 2.984 1.00 94.94 88 PHE A C 1
ATOM 652 O O . PHE A 1 88 ? 2.519 -16.859 2.571 1.00 94.94 88 PHE A O 1
ATOM 659 N N . ALA A 1 89 ? 3.522 -15.766 4.255 1.00 95.69 89 ALA A N 1
ATOM 660 C CA . ALA A 1 89 ? 2.495 -16.063 5.246 1.00 95.69 89 ALA A CA 1
ATOM 661 C C . ALA A 1 89 ? 2.126 -14.805 6.031 1.00 95.69 89 ALA A C 1
ATOM 663 O O . ALA A 1 89 ? 3.002 -14.071 6.484 1.00 95.69 89 ALA A O 1
ATOM 664 N N . LEU A 1 90 ? 0.824 -14.586 6.200 1.00 97.12 90 LEU A N 1
ATOM 665 C CA . LEU A 1 90 ? 0.273 -13.514 7.023 1.00 97.12 90 LEU A CA 1
ATOM 666 C C . LEU A 1 90 ? 0.161 -13.986 8.475 1.00 97.12 90 LEU A C 1
ATOM 668 O O . LEU A 1 90 ? -0.316 -15.095 8.735 1.00 97.12 90 LEU A O 1
ATOM 672 N N . ILE A 1 91 ? 0.595 -13.151 9.412 1.00 96.44 91 ILE A N 1
ATOM 673 C CA . ILE A 1 91 ? 0.532 -13.415 10.850 1.00 96.44 91 ILE A CA 1
ATOM 674 C C . ILE A 1 91 ? -0.112 -12.242 11.592 1.00 96.44 91 ILE A C 1
ATOM 676 O O . ILE A 1 91 ? -0.310 -11.179 11.026 1.00 96.44 91 ILE A O 1
ATOM 680 N N . ASP A 1 92 ? -0.383 -12.462 12.878 1.00 95.94 92 ASP A N 1
ATOM 681 C CA . ASP A 1 92 ? -0.927 -11.478 13.821 1.00 95.94 92 ASP A CA 1
ATOM 682 C C . ASP A 1 92 ? -2.322 -10.920 13.483 1.00 95.94 92 ASP A C 1
ATOM 684 O O . ASP A 1 92 ? -2.518 -9.796 13.036 1.00 95.94 92 ASP A O 1
ATOM 688 N N . PHE A 1 93 ? -3.340 -11.706 13.832 1.00 96.50 93 PHE A N 1
ATOM 689 C CA . PHE A 1 93 ? -4.746 -11.314 13.737 1.00 96.50 93 PHE A CA 1
ATOM 690 C C . PHE A 1 93 ? -5.243 -10.573 14.994 1.00 96.50 93 PHE A C 1
ATOM 692 O O . PHE A 1 93 ? -6.451 -10.506 15.226 1.00 96.50 93 PHE A O 1
ATOM 699 N N . GLY A 1 94 ? -4.347 -10.045 15.840 1.00 96.00 94 GLY A N 1
ATOM 700 C CA . GLY A 1 94 ? -4.704 -9.418 17.119 1.00 96.00 94 GLY A CA 1
ATOM 701 C C . GLY A 1 94 ? -5.601 -8.182 16.990 1.00 96.00 94 GLY A C 1
ATOM 702 O O . GLY A 1 94 ? -6.338 -7.853 17.920 1.00 96.00 94 GLY A O 1
ATOM 703 N N . LEU A 1 95 ? -5.574 -7.531 15.825 1.00 95.81 95 LEU A N 1
ATOM 704 C CA . LEU A 1 95 ? -6.379 -6.350 15.496 1.00 95.81 95 LEU A CA 1
ATOM 705 C C . LEU A 1 95 ? -7.531 -6.648 14.529 1.00 95.81 95 LEU A C 1
ATOM 707 O O . LEU A 1 95 ? -8.279 -5.737 14.158 1.00 95.81 95 LEU A O 1
ATOM 711 N N . ALA A 1 96 ? -7.699 -7.915 14.145 1.00 97.00 96 ALA A N 1
ATOM 712 C CA . ALA A 1 96 ? -8.708 -8.312 13.186 1.00 97.00 96 ALA A CA 1
ATOM 713 C C . ALA A 1 96 ? -10.128 -8.127 13.744 1.00 97.00 96 ALA A C 1
ATOM 715 O O . ALA A 1 96 ? -10.403 -8.334 14.929 1.00 97.00 96 ALA A O 1
ATOM 716 N N . VAL A 1 97 ? -11.060 -7.770 12.865 1.00 96.56 97 VAL A N 1
ATOM 717 C CA . VAL A 1 97 ? -12.485 -7.599 13.191 1.00 96.56 97 VAL A CA 1
ATOM 718 C C . VAL A 1 97 ? -13.332 -8.503 12.325 1.00 96.56 97 VAL A C 1
ATOM 720 O O . VAL A 1 97 ? -12.992 -8.759 11.174 1.00 96.56 97 VAL A O 1
ATOM 723 N N . ARG A 1 98 ? -14.462 -8.967 12.856 1.00 96.94 98 ARG A N 1
ATOM 724 C CA . ARG A 1 98 ? -15.366 -9.835 12.101 1.00 96.94 98 ARG A CA 1
ATOM 725 C C . ARG A 1 98 ? -15.997 -9.078 10.938 1.00 96.94 98 ARG A C 1
ATOM 727 O O . ARG A 1 98 ? -16.548 -7.994 11.130 1.00 96.94 98 ARG A O 1
ATOM 734 N N . SER A 1 99 ? -15.977 -9.667 9.747 1.00 96.12 99 SER A N 1
ATOM 735 C CA . SER A 1 99 ? -16.538 -9.015 8.560 1.00 96.12 99 SER A CA 1
ATOM 736 C C . SER A 1 99 ? -18.068 -8.920 8.603 1.00 96.12 99 SER A C 1
ATOM 738 O O . SER A 1 99 ? -18.635 -7.965 8.073 1.00 96.12 99 SER A O 1
ATOM 740 N N . ASP A 1 100 ? -18.741 -9.844 9.302 1.00 95.69 100 ASP A N 1
ATOM 741 C CA . ASP A 1 100 ? -20.204 -9.882 9.432 1.00 95.69 100 ASP A CA 1
ATOM 742 C C . ASP A 1 100 ? -20.797 -8.765 10.308 1.00 95.69 100 ASP A C 1
ATOM 744 O O . ASP A 1 100 ? -21.973 -8.419 10.153 1.00 95.69 100 ASP A O 1
ATOM 748 N N . THR A 1 101 ? -20.008 -8.167 11.206 1.00 95.69 101 THR A N 1
ATOM 749 C CA . THR A 1 101 ? -20.451 -7.023 12.019 1.00 95.69 101 THR A CA 1
ATOM 750 C C . THR A 1 101 ? -19.776 -5.705 11.655 1.00 95.69 101 THR A C 1
ATOM 752 O O . THR A 1 101 ? -20.343 -4.652 11.943 1.00 95.69 101 THR A O 1
ATOM 755 N N . TRP A 1 102 ? -18.649 -5.734 10.933 1.00 95.56 102 TRP A N 1
ATOM 756 C CA . TRP A 1 102 ? -17.848 -4.546 10.617 1.00 95.56 102 TRP A CA 1
ATOM 757 C C . TRP A 1 102 ? -18.647 -3.379 10.029 1.00 95.56 102 TRP A C 1
ATOM 759 O O . TRP A 1 102 ? -18.501 -2.250 10.485 1.00 95.56 102 TRP A O 1
ATOM 769 N N . GLN A 1 103 ? -19.562 -3.632 9.087 1.00 92.38 103 GLN A N 1
ATOM 770 C CA . GLN A 1 103 ? -20.366 -2.560 8.476 1.00 92.38 103 GLN A CA 1
ATOM 771 C C . GLN A 1 103 ? -21.206 -1.752 9.479 1.00 92.38 103 GLN A C 1
ATOM 773 O O . GLN A 1 103 ? -21.580 -0.619 9.180 1.00 92.38 103 GLN A O 1
ATOM 778 N N . ARG A 1 104 ? -21.525 -2.326 10.645 1.00 93.06 104 ARG A N 1
ATOM 779 C CA . ARG A 1 104 ? -22.283 -1.659 11.712 1.00 93.06 104 ARG A CA 1
ATOM 780 C C . ARG A 1 104 ? -21.379 -1.063 12.783 1.00 93.06 104 ARG A C 1
ATOM 782 O O . ARG A 1 104 ? -21.697 0.010 13.275 1.00 93.06 104 ARG A O 1
ATOM 789 N N . ASP A 1 105 ? -20.269 -1.730 13.087 1.00 92.62 105 ASP A N 1
ATOM 790 C CA . ASP A 1 105 ? -19.457 -1.433 14.273 1.00 92.62 105 ASP A CA 1
ATOM 791 C C . ASP A 1 105 ? -18.201 -0.591 13.952 1.00 92.62 105 ASP A C 1
ATOM 793 O O . ASP A 1 105 ? -17.440 -0.229 14.850 1.00 92.62 105 ASP A O 1
ATOM 797 N N . TRP A 1 106 ? -17.941 -0.290 12.674 1.00 93.31 106 TRP A N 1
ATOM 798 C CA . TRP A 1 106 ? -16.698 0.353 12.222 1.00 93.31 106 TRP A CA 1
ATOM 799 C C . TRP A 1 106 ? -16.394 1.697 12.893 1.00 93.31 106 TRP A C 1
ATOM 801 O O . TRP A 1 106 ? -15.231 1.992 13.152 1.00 93.31 106 TRP A O 1
ATOM 811 N N . ASN A 1 107 ? -17.420 2.500 13.179 1.00 90.12 107 ASN A N 1
ATOM 812 C CA . ASN A 1 107 ? -17.295 3.828 13.782 1.00 90.12 107 ASN A CA 1
ATOM 813 C C . ASN A 1 107 ? -17.206 3.792 15.318 1.00 90.12 107 ASN A C 1
ATOM 815 O O . ASN A 1 107 ? -16.889 4.807 15.934 1.00 90.12 107 ASN A O 1
ATOM 819 N N . GLU A 1 108 ? -17.477 2.639 15.931 1.00 87.38 108 GLU A N 1
ATOM 820 C CA . GLU A 1 108 ? -17.282 2.384 17.362 1.00 87.38 108 GLU A CA 1
ATOM 821 C C . GLU A 1 108 ? -15.933 1.696 17.635 1.00 87.38 108 GLU A C 1
ATOM 823 O O . GLU A 1 108 ? -15.486 1.606 18.781 1.00 87.38 108 GLU A O 1
ATOM 828 N N . SER A 1 109 ? -15.262 1.214 16.585 1.00 84.06 109 SER A N 1
ATOM 829 C CA . SER A 1 109 ? -13.952 0.581 16.683 1.00 84.06 109 SER A CA 1
ATOM 830 C C . SER A 1 109 ? -12.831 1.613 16.807 1.00 84.06 109 SER A C 1
ATOM 832 O O . SER A 1 109 ? -12.841 2.658 16.160 1.00 84.06 109 SER A O 1
ATOM 834 N N . ASN A 1 110 ? -11.802 1.290 17.592 1.00 87.94 110 ASN A N 1
ATOM 835 C CA . ASN A 1 110 ? -10.573 2.081 17.605 1.00 87.94 110 ASN A CA 1
ATOM 836 C C . ASN A 1 110 ? -9.874 1.992 16.249 1.00 87.94 110 ASN A C 1
ATOM 838 O O . ASN A 1 110 ? -9.888 0.935 15.618 1.00 87.94 110 ASN A O 1
ATOM 842 N N . LEU A 1 111 ? -9.191 3.061 15.840 1.00 92.94 111 LEU A N 1
ATOM 843 C CA . LEU A 1 111 ? -8.189 2.964 14.782 1.00 92.94 111 LEU A CA 1
ATOM 844 C C . LEU A 1 111 ? -7.088 1.994 15.212 1.00 92.94 111 LEU A C 1
ATOM 846 O O . LEU A 1 111 ? -6.700 1.962 16.380 1.00 92.94 111 LEU A O 1
ATOM 850 N N . ALA A 1 112 ? -6.638 1.172 14.275 1.00 92.38 112 ALA A N 1
ATOM 851 C CA . ALA A 1 112 ? -5.771 0.041 14.549 1.00 92.38 112 ALA A CA 1
ATOM 852 C C . ALA A 1 112 ? -4.776 -0.149 13.406 1.00 92.38 112 ALA A C 1
ATOM 854 O O . ALA A 1 112 ? -5.018 0.306 12.288 1.00 92.38 112 ALA A O 1
ATOM 855 N N . GLY A 1 113 ? -3.684 -0.829 13.725 1.00 94.56 113 GLY A N 1
ATOM 856 C CA . GLY A 1 113 ? -2.608 -1.172 12.812 1.00 94.56 113 GLY A CA 1
ATOM 857 C C . GLY A 1 113 ? -1.548 -0.088 12.699 1.00 94.56 113 GLY A C 1
ATOM 858 O O . GLY A 1 113 ? -1.657 0.981 13.306 1.00 94.56 113 GLY A O 1
ATOM 859 N N . ASP A 1 114 ? -0.518 -0.381 11.922 1.00 94.81 114 ASP A N 1
ATOM 860 C CA . ASP A 1 114 ? 0.609 0.510 11.679 1.00 94.81 114 ASP A CA 1
ATOM 861 C C . ASP A 1 114 ? 0.179 1.799 10.941 1.00 94.81 114 ASP A C 1
ATOM 863 O O . ASP A 1 114 ? -0.302 1.724 9.801 1.00 94.81 114 ASP A O 1
ATOM 867 N N . PRO A 1 115 ? 0.391 2.998 11.529 1.00 95.12 115 PRO A N 1
ATOM 868 C CA . PRO A 1 115 ? -0.002 4.266 10.914 1.00 95.12 115 PRO A CA 1
ATOM 869 C C . PRO A 1 115 ? 0.601 4.529 9.526 1.00 95.12 115 PRO A C 1
ATOM 871 O O . PRO A 1 115 ? 0.035 5.295 8.747 1.00 95.12 115 PRO A O 1
ATOM 874 N N . ARG A 1 116 ? 1.719 3.885 9.163 1.00 94.81 116 ARG A N 1
ATOM 875 C CA . ARG A 1 116 ? 2.308 4.001 7.814 1.00 94.81 116 ARG A CA 1
ATOM 876 C C . ARG A 1 116 ? 1.417 3.395 6.730 1.00 94.81 116 ARG A C 1
ATOM 878 O O . ARG A 1 116 ? 1.458 3.851 5.594 1.00 94.81 116 ARG A O 1
ATOM 885 N N . TYR A 1 117 ? 0.593 2.408 7.082 1.00 97.25 117 TYR A N 1
ATOM 886 C CA . TYR A 1 117 ? -0.320 1.705 6.169 1.00 97.25 117 TYR A CA 1
ATOM 887 C C . TYR A 1 117 ? -1.766 2.170 6.344 1.00 97.25 117 TYR A C 1
ATOM 889 O O . TYR A 1 117 ? -2.684 1.621 5.733 1.00 97.25 117 TYR A O 1
ATOM 897 N N . TRP A 1 118 ? -1.994 3.211 7.148 1.00 96.94 118 TRP A N 1
ATOM 898 C CA . TRP A 1 118 ? -3.298 3.845 7.240 1.00 96.94 118 TRP A CA 1
ATOM 899 C C . TRP A 1 118 ? -3.639 4.557 5.935 1.00 96.94 118 TRP A C 1
ATOM 901 O O . TRP A 1 118 ? -2.901 5.396 5.420 1.00 96.94 118 TRP A O 1
ATOM 911 N N . MET A 1 119 ? -4.809 4.228 5.413 1.00 95.94 119 MET A N 1
ATOM 912 C CA . MET A 1 119 ? -5.422 4.912 4.281 1.00 95.94 119 MET A CA 1
ATOM 913 C C . MET A 1 119 ? -5.824 6.354 4.620 1.00 95.94 119 MET A C 1
ATOM 915 O O . MET A 1 119 ? -6.090 6.649 5.791 1.00 95.94 119 MET A O 1
ATOM 919 N N . PRO A 1 120 ? -5.969 7.249 3.623 1.00 95.44 120 PRO A N 1
ATOM 920 C CA . PRO A 1 120 ? -6.434 8.615 3.859 1.00 95.44 120 PRO A CA 1
ATOM 921 C C . PRO A 1 120 ? -7.694 8.720 4.746 1.00 95.44 120 PRO A C 1
ATOM 923 O O . PRO A 1 120 ? -7.657 9.500 5.701 1.00 95.44 120 PRO A O 1
ATOM 926 N N . PRO A 1 121 ? -8.767 7.911 4.566 1.00 95.38 121 PRO A N 1
ATOM 927 C CA . PRO A 1 121 ? -9.913 7.967 5.475 1.00 95.38 121 PRO A CA 1
ATOM 928 C C . PRO A 1 121 ? -9.600 7.584 6.928 1.00 95.38 121 PRO A C 1
ATOM 930 O O . PRO A 1 121 ? -10.273 8.071 7.832 1.00 95.38 121 PRO A O 1
ATOM 933 N N . ALA A 1 122 ? -8.588 6.754 7.192 1.00 96.00 122 ALA A N 1
ATOM 934 C CA . ALA A 1 122 ? -8.184 6.427 8.560 1.00 96.00 122 ALA A CA 1
ATOM 935 C C . ALA A 1 122 ? -7.512 7.630 9.243 1.00 96.00 122 ALA A C 1
ATOM 937 O O . ALA A 1 122 ? -7.836 7.948 10.386 1.00 96.00 122 ALA A O 1
ATOM 938 N N . TRP A 1 123 ? -6.663 8.366 8.518 1.00 95.50 123 TRP A N 1
ATOM 939 C CA . TRP A 1 123 ? -6.104 9.637 8.992 1.00 95.50 123 TRP A CA 1
ATOM 940 C C . TRP A 1 123 ? -7.170 10.725 9.165 1.00 95.50 123 TRP A C 1
ATOM 942 O O . TRP A 1 123 ? -7.116 11.495 10.123 1.00 95.50 123 TRP A O 1
ATOM 952 N N . MET A 1 124 ? -8.179 10.763 8.290 1.00 94.50 124 MET A N 1
ATOM 953 C CA . MET A 1 124 ? -9.337 11.649 8.453 1.00 94.50 124 MET A CA 1
ATOM 954 C C . MET A 1 124 ? -10.153 11.293 9.697 1.00 94.50 124 MET A C 1
ATOM 956 O O . MET A 1 124 ? -10.512 12.188 10.455 1.00 94.50 124 MET A O 1
ATOM 960 N N . ALA A 1 125 ? -10.410 10.006 9.949 1.00 94.62 125 ALA A N 1
ATOM 961 C CA . ALA A 1 125 ? -11.079 9.558 11.168 1.00 94.62 125 ALA A CA 1
ATOM 962 C C . ALA A 1 125 ? -10.264 9.895 12.424 1.00 94.62 125 ALA A C 1
ATOM 964 O O . ALA A 1 125 ? -10.830 10.312 13.434 1.00 94.62 125 ALA A O 1
ATOM 965 N N . PHE A 1 126 ? -8.938 9.762 12.354 1.00 94.56 126 PHE A N 1
ATOM 966 C CA . PHE A 1 126 ? -8.036 10.109 13.448 1.00 94.56 126 PHE A CA 1
ATOM 967 C C . PHE A 1 126 ? -8.124 11.596 13.804 1.00 94.56 126 PHE A C 1
ATOM 969 O O . PHE A 1 126 ? -8.268 11.947 14.976 1.00 94.56 126 PHE A O 1
ATOM 976 N N . ALA A 1 127 ? -8.076 12.459 12.789 1.00 93.25 127 ALA A N 1
ATOM 977 C CA . ALA A 1 127 ? -8.134 13.903 12.960 1.00 93.25 127 ALA A CA 1
ATOM 978 C C . ALA A 1 127 ? -9.545 14.380 13.339 1.00 93.25 127 ALA A C 1
ATOM 980 O O . ALA A 1 127 ? -9.758 14.989 14.383 1.00 93.25 127 ALA A O 1
ATOM 981 N N . PHE A 1 128 ? -10.542 14.038 12.531 1.00 92.19 128 PHE A N 1
ATOM 982 C CA . PHE A 1 128 ? -11.857 14.683 12.535 1.00 92.19 128 PHE A CA 1
ATOM 983 C C . PHE A 1 128 ? -12.997 13.783 13.031 1.00 92.19 128 PHE A C 1
ATOM 985 O O . PHE A 1 128 ? -14.138 14.229 13.128 1.00 92.19 128 PHE A O 1
ATOM 992 N N . GLY A 1 129 ? -12.703 12.527 13.375 1.00 92.75 129 GLY A N 1
ATOM 993 C CA . GLY A 1 129 ? -13.691 11.534 13.796 1.00 92.75 129 GLY A CA 1
ATOM 994 C C . GLY A 1 129 ? -14.364 10.801 12.631 1.00 92.75 129 GLY A C 1
ATOM 995 O O . GLY A 1 129 ? -14.336 11.232 11.478 1.00 92.75 129 GLY A O 1
ATOM 996 N N . PHE A 1 130 ? -14.995 9.665 12.932 1.00 94.44 130 PHE A N 1
ATOM 997 C CA . PHE A 1 130 ? -15.639 8.818 11.922 1.00 94.44 130 PHE A CA 1
ATOM 998 C C . PHE A 1 130 ? -16.845 9.473 11.240 1.00 94.44 130 PHE A C 1
ATOM 1000 O O . PHE A 1 130 ? -17.098 9.196 10.067 1.00 94.44 130 PHE A O 1
ATOM 1007 N N . ASP A 1 131 ? -17.536 10.391 11.919 1.00 93.88 131 ASP A N 1
ATOM 1008 C CA . ASP A 1 131 ? -18.631 11.166 11.323 1.00 93.88 131 ASP A CA 1
ATOM 1009 C C . ASP A 1 131 ? -18.150 12.012 10.137 1.00 93.88 131 ASP A C 1
ATOM 1011 O O . ASP A 1 131 ? -18.868 12.151 9.147 1.00 93.88 131 ASP A O 1
ATOM 1015 N N . HIS A 1 132 ? -16.910 12.515 10.187 1.00 92.56 132 HIS A N 1
ATOM 1016 C CA . HIS A 1 132 ? -16.308 13.241 9.071 1.00 92.56 132 HIS A CA 1
ATOM 1017 C C . HIS A 1 132 ? -16.124 12.331 7.850 1.00 92.56 132 HIS A C 1
ATOM 1019 O O . HIS A 1 132 ? -16.486 12.709 6.741 1.00 92.56 132 HIS A O 1
ATOM 1025 N N . VAL A 1 133 ? -15.637 11.101 8.046 1.00 93.69 133 VAL A N 1
ATOM 1026 C CA . VAL A 1 133 ? -15.492 10.111 6.962 1.00 93.69 133 VAL A CA 1
ATOM 1027 C C . VAL A 1 133 ? -16.857 9.692 6.412 1.00 93.69 133 VAL A C 1
ATOM 1029 O O . VAL A 1 133 ? -17.039 9.600 5.198 1.00 93.69 133 VAL A O 1
ATOM 1032 N N . ALA A 1 134 ? -17.840 9.473 7.290 1.00 94.50 134 ALA A N 1
ATOM 1033 C CA . ALA A 1 134 ? -19.200 9.111 6.902 1.00 94.50 134 ALA A CA 1
ATOM 1034 C C . ALA A 1 134 ? -19.914 10.226 6.122 1.00 94.50 134 ALA A C 1
ATOM 1036 O O . ALA A 1 134 ? -20.735 9.926 5.251 1.00 94.50 134 ALA A O 1
ATOM 1037 N N . GLY A 1 135 ? -19.624 11.489 6.444 1.00 93.94 135 GLY A N 1
ATOM 1038 C CA . GLY A 1 135 ? -20.199 12.683 5.826 1.00 93.94 135 GLY A CA 1
ATOM 1039 C C . GLY A 1 135 ? -19.413 13.240 4.636 1.00 93.94 135 GLY A C 1
ATOM 1040 O O . GLY A 1 135 ? -19.886 14.187 4.018 1.00 93.94 135 GLY A O 1
ATOM 1041 N N . HIS A 1 136 ? -18.249 12.674 4.307 1.00 93.75 136 HIS A N 1
ATOM 1042 C CA . HIS A 1 136 ? -17.371 13.195 3.261 1.00 93.75 136 HIS A CA 1
ATOM 1043 C C . HIS A 1 136 ? -18.018 13.124 1.860 1.00 93.75 136 HIS A C 1
ATOM 1045 O O . HIS A 1 136 ? -18.664 12.129 1.509 1.00 93.75 136 HIS A O 1
ATOM 1051 N N . ASP A 1 137 ? -17.788 14.150 1.031 1.00 92.69 137 ASP A N 1
ATOM 1052 C CA . ASP A 1 137 ? -18.357 14.264 -0.322 1.00 92.69 137 ASP A CA 1
ATOM 1053 C C . ASP A 1 137 ? -17.911 13.113 -1.240 1.00 92.69 137 ASP A C 1
ATOM 1055 O O . ASP A 1 137 ? -18.715 12.503 -1.950 1.00 92.69 137 ASP A O 1
ATOM 1059 N N . ASN A 1 138 ? -16.623 12.752 -1.187 1.00 93.00 138 ASN A N 1
ATOM 1060 C CA . ASN A 1 138 ? -16.125 11.532 -1.824 1.00 93.00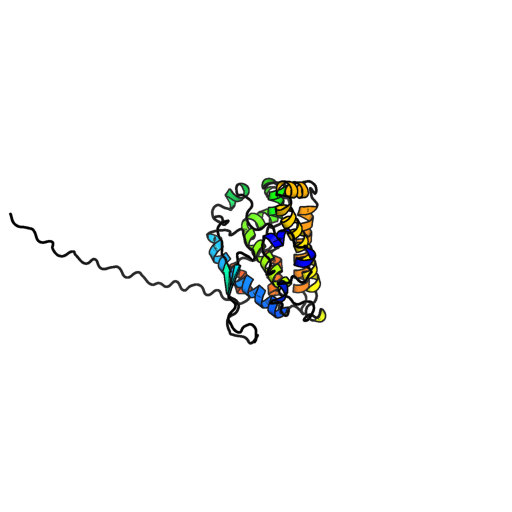 138 ASN A CA 1
ATOM 1061 C C . ASN A 1 138 ? -16.541 10.285 -1.026 1.00 93.00 138 ASN A C 1
ATOM 1063 O O . ASN A 1 138 ? -15.827 9.831 -0.131 1.00 93.00 138 ASN A O 1
ATOM 1067 N N . ARG A 1 139 ? -17.679 9.690 -1.400 1.00 95.38 139 ARG A N 1
ATOM 1068 C CA . ARG A 1 139 ? -18.209 8.448 -0.801 1.00 95.38 139 ARG A CA 1
ATOM 1069 C C . ARG A 1 139 ? -17.275 7.243 -0.933 1.00 95.38 139 ARG A C 1
ATOM 1071 O O . ARG A 1 139 ? -17.439 6.267 -0.198 1.00 95.38 139 ARG A O 1
ATOM 1078 N N . SER A 1 140 ? -16.304 7.298 -1.842 1.00 96.38 140 SER A N 1
ATOM 1079 C CA . SER A 1 140 ? -15.346 6.212 -2.063 1.00 96.38 140 SER A CA 1
ATOM 1080 C C . SER A 1 140 ? -14.390 6.051 -0.888 1.00 96.38 140 SER A C 1
ATOM 1082 O O . SER A 1 140 ? -13.969 4.934 -0.629 1.00 96.38 140 SER A O 1
ATOM 1084 N N . PHE A 1 141 ? -14.143 7.098 -0.095 1.00 95.62 141 PHE A N 1
ATOM 1085 C CA . PHE A 1 141 ? -13.373 6.979 1.146 1.00 95.62 141 PHE A CA 1
ATOM 1086 C C . PHE A 1 141 ? -14.049 6.075 2.171 1.00 95.62 141 PHE A C 1
ATOM 1088 O O . PHE A 1 141 ? -13.411 5.177 2.718 1.00 95.62 141 PHE A O 1
ATOM 1095 N N . LEU A 1 142 ? -15.356 6.245 2.378 1.00 96.50 142 LEU A N 1
ATOM 1096 C CA . LEU A 1 142 ? -16.108 5.350 3.252 1.00 96.50 142 LEU A CA 1
ATOM 1097 C C . LEU A 1 142 ? -16.119 3.921 2.694 1.00 96.50 142 LEU A C 1
ATOM 1099 O O . LEU A 1 142 ? -15.907 2.968 3.438 1.00 96.50 142 LEU A O 1
ATOM 1103 N N . ARG A 1 143 ? -16.320 3.761 1.378 1.00 96.69 143 ARG A N 1
ATOM 1104 C CA . ARG A 1 143 ? -16.255 2.446 0.720 1.00 96.69 143 ARG A CA 1
ATOM 1105 C C . ARG A 1 143 ? -14.896 1.781 0.939 1.00 96.69 143 ARG A C 1
ATOM 1107 O O . ARG A 1 143 ? -14.844 0.596 1.261 1.00 96.69 143 ARG A O 1
ATOM 1114 N N . GLN A 1 144 ? -13.817 2.542 0.775 1.00 96.56 144 GLN A N 1
ATOM 1115 C CA . GLN A 1 144 ? -12.460 2.052 0.946 1.00 96.56 144 GLN A CA 1
ATOM 1116 C C . GLN A 1 144 ? -12.249 1.605 2.397 1.00 96.56 144 GLN A C 1
ATOM 1118 O O . GLN A 1 144 ? -11.834 0.474 2.621 1.00 96.56 144 GLN A O 1
ATOM 1123 N N . TYR A 1 145 ? -12.639 2.427 3.376 1.00 96.50 145 TYR A N 1
ATOM 1124 C CA . TYR A 1 145 ? -12.510 2.101 4.799 1.00 96.50 145 TYR A CA 1
ATOM 1125 C C . TYR A 1 145 ? -13.318 0.861 5.215 1.00 96.50 145 TYR A C 1
ATOM 1127 O O . TYR A 1 145 ? -12.859 0.049 6.013 1.00 96.50 145 TYR A O 1
ATOM 1135 N N . LEU A 1 146 ? -14.521 0.686 4.665 1.00 96.31 146 LEU A N 1
ATOM 1136 C CA . LEU A 1 146 ? -15.406 -0.417 5.045 1.00 96.31 146 LEU A CA 1
ATOM 1137 C C . LEU A 1 146 ? -15.093 -1.740 4.347 1.00 96.31 146 LEU A C 1
ATOM 1139 O O . LEU A 1 146 ? -15.306 -2.791 4.940 1.00 96.31 146 LEU A O 1
ATOM 1143 N N . GLY A 1 147 ? -14.658 -1.705 3.088 1.00 95.81 147 GLY A N 1
ATOM 1144 C CA . GLY A 1 147 ? -14.531 -2.915 2.268 1.00 95.81 147 GLY A CA 1
ATOM 1145 C C . GLY A 1 147 ? -13.137 -3.172 1.709 1.00 95.81 147 GLY A C 1
ATOM 1146 O O . GLY A 1 147 ? -12.835 -4.297 1.325 1.00 95.81 147 GLY A O 1
ATOM 1147 N N . ARG A 1 148 ? -12.280 -2.148 1.653 1.00 97.50 148 ARG A N 1
ATOM 1148 C CA . ARG A 1 148 ? -10.978 -2.205 0.971 1.00 97.50 148 ARG A CA 1
ATOM 1149 C C . ARG A 1 148 ? -9.807 -1.772 1.850 1.00 97.50 148 ARG A C 1
ATOM 1151 O O . ARG A 1 148 ? -8.740 -1.476 1.328 1.00 97.50 148 ARG A O 1
ATOM 1158 N N . LEU A 1 149 ? -9.971 -1.772 3.171 1.00 96.69 149 LEU A N 1
ATOM 1159 C CA . LEU A 1 149 ? -8.898 -1.394 4.093 1.00 96.69 149 LEU A CA 1
ATOM 1160 C C . LEU A 1 149 ? -7.683 -2.336 3.967 1.00 96.69 149 LEU A C 1
ATOM 1162 O O . LEU A 1 149 ? -6.549 -1.874 3.882 1.00 96.69 149 LEU A O 1
ATOM 1166 N N . ASP A 1 150 ? -7.932 -3.642 3.831 1.00 98.31 150 ASP A N 1
ATOM 1167 C CA . ASP A 1 150 ? -6.885 -4.645 3.619 1.00 98.31 150 ASP A CA 1
ATOM 1168 C C . ASP A 1 150 ? -6.333 -4.602 2.178 1.00 98.31 150 ASP A C 1
ATOM 1170 O O . ASP A 1 150 ? -5.146 -4.822 1.958 1.00 98.31 150 ASP A O 1
ATOM 1174 N N . HIS A 1 151 ? -7.159 -4.241 1.187 1.00 98.69 151 HIS A N 1
ATOM 1175 C CA . HIS A 1 151 ? -6.689 -4.014 -0.190 1.00 98.69 151 HIS A CA 1
ATOM 1176 C C . HIS A 1 151 ? -5.671 -2.875 -0.228 1.00 98.69 151 HIS A C 1
ATOM 1178 O O . HIS A 1 151 ? -4.582 -3.041 -0.772 1.00 98.69 151 HIS A O 1
ATOM 1184 N N . TYR A 1 152 ? -5.996 -1.758 0.423 1.00 98.56 152 TYR A N 1
ATOM 1185 C CA . TYR A 1 152 ? -5.099 -0.618 0.536 1.00 98.56 152 TYR A CA 1
ATOM 1186 C C . TYR A 1 152 ? -3.789 -0.997 1.233 1.00 98.56 152 TYR A C 1
ATOM 1188 O O . TYR A 1 152 ? -2.715 -0.739 0.691 1.00 98.56 152 TYR A O 1
ATOM 1196 N N . GLY A 1 153 ? -3.870 -1.655 2.397 1.00 98.25 153 GLY A N 1
ATOM 1197 C CA . GLY A 1 153 ? -2.686 -2.090 3.141 1.00 98.25 153 GLY A CA 1
ATOM 1198 C C . GLY A 1 153 ? -1.774 -2.999 2.311 1.00 98.25 153 GLY A C 1
ATOM 1199 O O . GLY A 1 153 ? -0.562 -2.784 2.268 1.00 98.25 153 GLY A O 1
ATOM 1200 N N . LEU A 1 154 ? -2.350 -3.957 1.572 1.00 98.62 154 LEU A N 1
ATOM 1201 C CA . LEU A 1 154 ? -1.585 -4.820 0.671 1.00 98.62 154 LEU A CA 1
A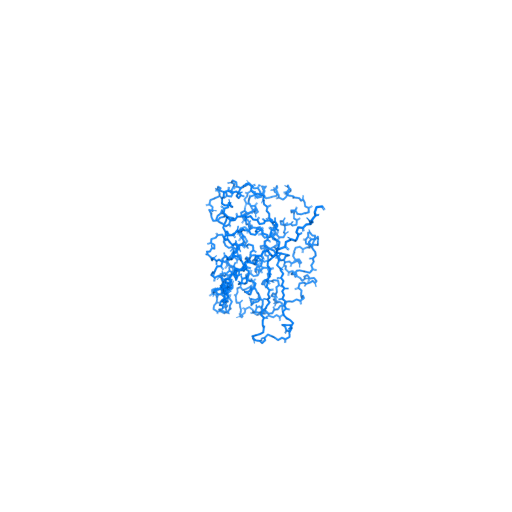TOM 1202 C C . LEU A 1 154 ? -0.990 -4.049 -0.518 1.00 98.62 154 LEU A C 1
ATOM 1204 O O . LEU A 1 154 ? 0.143 -4.322 -0.910 1.00 98.62 154 LEU A O 1
ATOM 1208 N N . GLY A 1 155 ? -1.717 -3.081 -1.079 1.00 98.69 155 GLY A N 1
ATOM 1209 C CA . GLY A 1 155 ? -1.224 -2.225 -2.161 1.00 98.69 155 GLY A CA 1
ATOM 1210 C C . GLY A 1 155 ? -0.009 -1.397 -1.744 1.00 98.69 155 GLY A C 1
ATOM 1211 O O . GLY A 1 155 ? 1.002 -1.391 -2.446 1.00 98.69 155 GLY A O 1
ATOM 1212 N N . VAL A 1 156 ? -0.069 -0.767 -0.566 1.00 98.56 156 VAL A N 1
ATOM 1213 C CA . VAL A 1 156 ? 1.053 -0.014 0.019 1.00 98.56 156 VAL A CA 1
ATOM 1214 C C . VAL A 1 156 ? 2.252 -0.929 0.274 1.00 98.56 156 VAL A C 1
ATOM 1216 O O . VAL A 1 156 ? 3.364 -0.596 -0.131 1.00 98.56 156 VAL A O 1
ATOM 1219 N N . LEU A 1 157 ? 2.034 -2.109 0.866 1.00 98.12 157 LEU A N 1
ATOM 1220 C CA . LEU A 1 157 ? 3.093 -3.103 1.068 1.00 98.12 157 LEU A CA 1
ATOM 1221 C C . LEU A 1 157 ? 3.715 -3.566 -0.263 1.00 98.12 157 LEU A C 1
ATOM 1223 O O . LEU A 1 157 ? 4.928 -3.743 -0.358 1.00 98.12 157 LEU A O 1
ATOM 1227 N N . GLY A 1 158 ? 2.902 -3.750 -1.305 1.00 98.19 158 GLY A N 1
ATOM 1228 C CA . GLY A 1 158 ? 3.371 -4.108 -2.641 1.00 98.19 158 GLY A CA 1
ATOM 1229 C C . GLY A 1 158 ? 4.242 -3.020 -3.275 1.00 98.19 158 GLY A C 1
ATOM 1230 O O . GLY A 1 158 ? 5.300 -3.326 -3.825 1.00 98.19 158 GLY A O 1
ATOM 1231 N N . LEU A 1 159 ? 3.840 -1.751 -3.164 1.00 98.19 159 LEU A N 1
ATOM 1232 C CA . LEU A 1 159 ? 4.630 -0.610 -3.643 1.00 98.19 159 LEU A CA 1
ATOM 1233 C C . LEU A 1 159 ? 5.955 -0.486 -2.891 1.00 98.19 159 LEU A C 1
ATOM 1235 O O . LEU A 1 159 ? 7.009 -0.333 -3.511 1.00 98.19 159 LEU A O 1
ATOM 1239 N N . GLU A 1 160 ? 5.912 -0.615 -1.567 1.00 95.25 160 GLU A N 1
ATOM 1240 C CA . GLU A 1 160 ? 7.103 -0.614 -0.728 1.00 95.25 160 GLU A CA 1
ATOM 1241 C C . GLU A 1 160 ? 8.067 -1.728 -1.142 1.00 95.25 160 GLU A C 1
ATOM 1243 O O . GLU A 1 160 ? 9.246 -1.463 -1.369 1.00 95.25 160 GLU A O 1
ATOM 1248 N N . MET A 1 161 ? 7.568 -2.957 -1.307 1.00 92.94 161 MET A N 1
ATOM 1249 C CA . MET A 1 161 ? 8.360 -4.104 -1.747 1.00 92.94 161 MET A CA 1
ATOM 1250 C C . MET A 1 161 ? 9.004 -3.850 -3.116 1.00 92.94 161 MET A C 1
ATOM 1252 O O . MET A 1 161 ? 10.214 -4.024 -3.269 1.00 92.94 161 MET A O 1
ATOM 1256 N N . LEU A 1 162 ? 8.224 -3.391 -4.100 1.00 94.62 162 LEU A N 1
ATOM 1257 C CA . LEU A 1 162 ? 8.707 -3.121 -5.454 1.00 94.62 162 LEU A CA 1
ATOM 1258 C C . LEU A 1 162 ? 9.839 -2.090 -5.452 1.00 94.62 162 LEU A C 1
ATOM 1260 O O . LEU A 1 162 ? 10.915 -2.340 -6.001 1.00 94.62 162 LEU A O 1
ATOM 1264 N N . PHE A 1 163 ? 9.607 -0.930 -4.836 1.00 92.88 163 PHE A N 1
ATOM 1265 C CA . PHE A 1 163 ? 10.544 0.188 -4.902 1.00 92.88 163 PHE A CA 1
ATOM 1266 C C . PHE A 1 163 ? 11.718 0.062 -3.927 1.00 92.88 163 PHE A C 1
ATOM 1268 O O . PHE A 1 163 ? 12.772 0.642 -4.198 1.00 92.88 163 PHE A O 1
ATOM 1275 N N . ALA A 1 164 ? 11.581 -0.710 -2.843 1.00 88.81 164 ALA A N 1
ATOM 1276 C CA . ALA A 1 164 ? 12.692 -1.030 -1.948 1.00 88.81 164 ALA A CA 1
ATOM 1277 C C . ALA A 1 164 ? 13.627 -2.096 -2.538 1.00 88.81 164 ALA A C 1
ATOM 1279 O O . ALA A 1 164 ? 14.838 -2.022 -2.335 1.00 88.81 164 ALA A O 1
ATOM 1280 N N . LEU A 1 165 ? 13.094 -3.079 -3.275 1.00 87.69 165 LEU A N 1
ATOM 1281 C CA . LEU A 1 165 ? 13.910 -4.122 -3.904 1.00 87.69 165 LEU A CA 1
ATOM 1282 C C . LEU A 1 165 ? 14.538 -3.677 -5.228 1.00 87.69 165 LEU A C 1
ATOM 1284 O O . LEU A 1 165 ? 15.539 -4.255 -5.645 1.00 87.69 165 LEU A O 1
ATOM 1288 N N . TRP A 1 166 ? 13.990 -2.678 -5.917 1.00 89.12 166 TRP A N 1
ATOM 1289 C CA . TRP A 1 166 ? 14.507 -2.256 -7.218 1.00 89.12 166 TRP A CA 1
ATOM 1290 C C . TRP A 1 166 ? 15.844 -1.486 -7.117 1.00 89.12 166 TRP A C 1
ATOM 1292 O O . TRP A 1 166 ? 15.918 -0.365 -6.615 1.00 89.12 166 TRP A O 1
ATOM 1302 N N . ASP A 1 167 ? 16.911 -2.066 -7.684 1.00 86.88 167 ASP A N 1
ATOM 1303 C CA . ASP A 1 167 ? 18.227 -1.431 -7.871 1.00 86.88 167 ASP A CA 1
ATOM 1304 C C . ASP A 1 167 ? 18.213 -0.425 -9.039 1.00 86.88 167 ASP A C 1
ATOM 1306 O O . ASP A 1 167 ? 18.582 -0.736 -10.178 1.00 86.88 167 ASP A O 1
ATOM 1310 N N . VAL A 1 168 ? 17.763 0.798 -8.751 1.00 83.12 168 VAL A N 1
ATOM 1311 C CA . VAL A 1 168 ? 17.696 1.903 -9.724 1.00 83.12 168 VAL A CA 1
ATOM 1312 C C . VAL A 1 168 ? 19.087 2.346 -10.194 1.00 83.12 168 VAL A C 1
ATOM 1314 O O . VAL A 1 168 ? 19.269 2.703 -11.353 1.00 83.12 168 VAL A O 1
ATOM 1317 N N . GLU A 1 169 ? 20.086 2.326 -9.311 1.00 77.62 169 GLU A N 1
ATOM 1318 C CA . GLU A 1 169 ? 21.375 2.985 -9.555 1.00 77.62 169 GLU A CA 1
ATOM 1319 C C . GLU A 1 169 ? 22.286 2.204 -10.507 1.00 77.62 169 GLU A C 1
ATOM 1321 O O . GLU A 1 169 ? 23.034 2.811 -11.270 1.00 77.62 169 GLU A O 1
ATOM 1326 N N . ASN A 1 170 ? 22.258 0.867 -10.455 1.00 70.56 170 ASN A N 1
ATOM 1327 C CA . ASN A 1 170 ? 23.244 0.045 -11.168 1.00 70.56 170 ASN A CA 1
ATOM 1328 C C . ASN A 1 170 ? 22.645 -0.780 -12.312 1.00 70.56 170 ASN A C 1
ATOM 1330 O O . ASN A 1 170 ? 23.395 -1.365 -13.096 1.00 70.56 170 ASN A O 1
ATOM 1334 N N . ARG A 1 171 ? 21.312 -0.887 -12.399 1.00 69.00 171 ARG A N 1
ATOM 1335 C CA . ARG A 1 171 ? 20.649 -1.871 -13.275 1.00 69.00 171 ARG A CA 1
ATOM 1336 C C . ARG A 1 171 ? 19.445 -1.329 -14.040 1.00 69.00 171 ARG A C 1
ATOM 1338 O O . ARG A 1 171 ? 18.628 -2.117 -14.519 1.00 69.00 171 ARG A O 1
ATOM 1345 N N . PHE A 1 172 ? 19.342 -0.010 -14.188 1.00 75.38 172 PHE A N 1
ATOM 1346 C CA . PHE A 1 172 ? 18.218 0.627 -14.861 1.00 75.38 172 PHE A CA 1
ATOM 1347 C C . PHE A 1 172 ? 18.626 1.484 -16.060 1.00 75.38 172 PHE A C 1
ATOM 1349 O O . PHE A 1 172 ? 19.645 2.170 -16.058 1.00 75.38 172 PHE A O 1
ATOM 1356 N N . THR A 1 173 ? 17.778 1.455 -17.085 1.00 70.44 173 THR A N 1
ATOM 1357 C CA . THR A 1 173 ? 17.837 2.350 -18.240 1.00 70.44 173 THR A CA 1
ATOM 1358 C C . THR A 1 173 ? 16.411 2.782 -18.570 1.00 70.44 173 THR A C 1
ATOM 1360 O O . THR A 1 173 ? 15.611 1.919 -18.931 1.00 70.44 173 THR A O 1
ATOM 1363 N N . GLU A 1 174 ? 16.118 4.084 -18.508 1.00 77.12 174 GLU A N 1
ATOM 1364 C CA . GLU A 1 174 ? 14.772 4.663 -18.717 1.00 77.12 174 GLU A CA 1
ATOM 1365 C C . GLU A 1 174 ? 14.099 4.168 -20.004 1.00 77.12 174 GLU A C 1
ATOM 1367 O O . GLU A 1 174 ? 12.939 3.782 -20.022 1.00 77.12 174 GLU A O 1
ATOM 1372 N N . GLN A 1 175 ? 14.880 4.035 -21.076 1.00 77.38 175 GLN A N 1
ATOM 1373 C CA . GLN A 1 175 ? 14.428 3.541 -22.382 1.00 77.38 175 GLN A CA 1
ATOM 1374 C C . GLN A 1 175 ? 13.788 2.143 -22.348 1.00 77.38 175 GLN A C 1
ATOM 1376 O O . GLN A 1 175 ? 13.079 1.779 -23.281 1.00 77.38 175 GLN A O 1
ATOM 1381 N N . ARG A 1 176 ? 14.082 1.330 -21.325 1.00 84.38 176 ARG A N 1
ATOM 1382 C CA . ARG A 1 176 ? 13.542 -0.029 -21.176 1.00 84.38 176 ARG A CA 1
ATOM 1383 C C . ARG A 1 176 ? 12.270 -0.088 -20.342 1.00 84.38 176 ARG A C 1
ATOM 1385 O O . ARG A 1 176 ? 11.659 -1.150 -20.312 1.00 84.38 176 ARG A O 1
ATOM 1392 N N . ALA A 1 177 ? 11.937 0.976 -19.621 1.00 90.38 177 ALA A N 1
ATOM 1393 C CA . ALA A 1 177 ? 10.764 1.013 -18.763 1.00 90.38 177 ALA A CA 1
ATOM 1394 C C . ALA A 1 177 ? 10.339 2.463 -18.472 1.00 90.38 177 ALA A C 1
ATOM 1396 O O . ALA A 1 177 ? 10.518 2.927 -17.342 1.00 90.38 177 ALA A O 1
ATOM 1397 N N . PRO A 1 178 ? 9.825 3.179 -19.489 1.00 95.00 178 PRO A N 1
ATOM 1398 C CA . PRO A 1 178 ? 9.436 4.577 -19.358 1.00 95.00 178 PRO A CA 1
ATOM 1399 C C . PRO A 1 178 ? 8.407 4.785 -18.243 1.00 95.00 178 PRO A C 1
ATOM 1401 O O . PRO A 1 178 ? 7.532 3.937 -18.049 1.00 95.00 178 PRO A O 1
ATOM 1404 N N . GLY A 1 179 ? 8.497 5.895 -17.511 1.00 95.56 179 GLY A N 1
ATOM 1405 C CA . GLY A 1 179 ? 7.515 6.257 -16.479 1.00 95.56 179 GLY A CA 1
ATOM 1406 C C . GLY A 1 179 ? 7.741 5.588 -15.118 1.00 95.56 179 GLY A C 1
ATOM 1407 O O . GLY A 1 179 ? 7.096 5.944 -14.131 1.00 95.56 179 GLY A O 1
ATOM 1408 N N . MET A 1 180 ? 8.642 4.602 -15.031 1.00 95.25 180 MET A N 1
ATOM 1409 C CA . MET A 1 180 ? 8.906 3.886 -13.779 1.00 95.25 180 MET A CA 1
ATOM 1410 C C . MET A 1 180 ? 9.691 4.729 -12.772 1.00 95.25 180 MET A C 1
ATOM 1412 O O . MET A 1 180 ? 9.510 4.544 -11.566 1.00 95.25 180 MET A O 1
ATOM 1416 N N . LEU A 1 181 ? 10.561 5.637 -13.232 1.00 93.19 181 LEU A N 1
ATOM 1417 C CA . LEU A 1 181 ? 11.253 6.567 -12.336 1.00 93.19 181 LEU A CA 1
ATOM 1418 C C . LEU A 1 181 ? 10.279 7.582 -11.746 1.00 93.19 181 LEU A C 1
ATOM 1420 O O . LEU A 1 181 ? 10.327 7.816 -10.544 1.00 93.19 181 LEU A O 1
ATOM 1424 N N . GLU A 1 182 ? 9.364 8.105 -12.555 1.00 95.62 182 GLU A N 1
ATOM 1425 C CA . GLU A 1 182 ? 8.305 9.016 -12.129 1.00 95.62 182 GLU A CA 1
ATOM 1426 C C . GLU A 1 182 ? 7.360 8.329 -11.136 1.00 95.62 182 GLU A C 1
ATOM 1428 O O . GLU A 1 182 ? 7.012 8.908 -10.110 1.00 95.62 182 GLU A O 1
ATOM 1433 N N . ALA A 1 183 ? 6.996 7.063 -11.380 1.00 97.12 183 ALA A N 1
ATOM 1434 C CA . ALA A 1 183 ? 6.211 6.273 -10.430 1.00 97.12 183 ALA A CA 1
ATOM 1435 C C . ALA A 1 183 ? 6.946 6.069 -9.098 1.00 97.12 183 ALA A C 1
ATOM 1437 O O . ALA A 1 183 ? 6.337 6.177 -8.033 1.00 97.12 183 ALA A O 1
ATOM 1438 N N . ARG A 1 184 ? 8.260 5.817 -9.145 1.00 94.81 184 ARG A N 1
ATOM 1439 C CA . ARG A 1 184 ? 9.086 5.710 -7.938 1.00 94.81 184 ARG A CA 1
ATOM 1440 C C . ARG A 1 184 ? 9.201 7.041 -7.204 1.00 94.81 184 ARG A C 1
ATOM 1442 O O . ARG A 1 184 ? 9.167 7.045 -5.982 1.00 94.81 184 ARG A O 1
ATOM 1449 N N . GLU A 1 185 ? 9.373 8.144 -7.923 1.00 94.12 185 GLU A N 1
ATOM 1450 C CA . GLU A 1 185 ? 9.462 9.485 -7.345 1.00 94.12 185 GLU A CA 1
ATOM 1451 C C . GLU A 1 185 ? 8.161 9.851 -6.628 1.00 94.12 185 GLU A C 1
ATOM 1453 O O . GLU A 1 185 ? 8.197 10.157 -5.437 1.00 94.12 185 GLU A O 1
ATOM 1458 N N . ALA A 1 186 ? 7.015 9.677 -7.294 1.00 97.81 186 ALA A N 1
ATOM 1459 C CA . ALA A 1 186 ? 5.702 9.879 -6.686 1.00 97.81 186 ALA A CA 1
ATOM 1460 C C . ALA A 1 186 ? 5.502 8.990 -5.445 1.00 97.81 186 ALA A C 1
ATOM 1462 O O . ALA A 1 186 ? 4.990 9.450 -4.423 1.00 97.81 186 ALA A O 1
ATOM 1463 N N . TRP A 1 187 ? 5.938 7.724 -5.506 1.00 97.12 187 TRP A N 1
ATOM 1464 C CA . TRP A 1 187 ? 5.913 6.826 -4.349 1.00 97.12 187 TRP A CA 1
ATOM 1465 C C . TRP A 1 187 ? 6.784 7.342 -3.207 1.00 97.12 187 TRP A C 1
ATOM 1467 O O . TRP A 1 187 ? 6.333 7.353 -2.066 1.00 97.12 187 TRP A O 1
ATOM 1477 N N . CYS A 1 188 ? 8.012 7.777 -3.490 1.00 94.81 188 CYS A N 1
ATOM 1478 C CA . CYS A 1 188 ? 8.896 8.329 -2.473 1.00 94.81 188 CYS A CA 1
ATOM 1479 C C . CYS A 1 188 ? 8.258 9.548 -1.799 1.00 94.81 188 CYS A C 1
ATOM 1481 O O . CYS A 1 188 ? 8.241 9.602 -0.576 1.00 94.81 188 CYS A O 1
ATOM 1483 N N . ASP A 1 189 ? 7.685 10.480 -2.557 1.00 95.38 189 ASP A N 1
ATOM 1484 C CA . ASP A 1 189 ? 7.042 11.674 -1.996 1.00 95.38 189 ASP A CA 1
ATOM 1485 C C . ASP A 1 189 ? 5.873 11.311 -1.070 1.00 95.38 189 ASP A C 1
ATOM 1487 O O . ASP A 1 189 ? 5.791 11.797 0.062 1.00 95.38 189 ASP A O 1
ATOM 1491 N N . PHE A 1 190 ? 5.008 10.393 -1.514 1.00 96.44 190 PHE A N 1
ATOM 1492 C CA . PHE A 1 190 ? 3.942 9.831 -0.686 1.00 96.44 190 PHE A CA 1
ATOM 1493 C C . PHE A 1 190 ? 4.491 9.171 0.588 1.00 96.44 190 PHE A C 1
ATOM 1495 O O . PHE A 1 190 ? 4.035 9.456 1.697 1.00 96.44 190 PHE A O 1
ATOM 1502 N N . TRP A 1 191 ? 5.494 8.306 0.447 1.00 95.00 191 TRP A N 1
ATOM 1503 C CA . TRP A 1 191 ? 6.023 7.502 1.542 1.00 95.00 191 TRP A CA 1
ATOM 1504 C C . TRP A 1 191 ? 6.782 8.339 2.575 1.00 95.00 191 TRP A C 1
ATOM 1506 O O . TRP A 1 191 ? 6.693 8.061 3.770 1.00 95.00 191 TRP A O 1
ATOM 1516 N N . GLU A 1 192 ? 7.455 9.413 2.156 1.00 92.81 192 GLU A N 1
ATOM 1517 C CA . GLU A 1 192 ? 8.053 10.385 3.074 1.00 92.81 192 GLU A CA 1
ATOM 1518 C C . GLU A 1 192 ? 7.000 11.098 3.923 1.00 92.81 192 GLU A C 1
ATOM 1520 O O . GLU A 1 192 ? 7.185 11.231 5.135 1.00 92.81 192 GLU A O 1
ATOM 1525 N N . ALA A 1 193 ? 5.880 11.513 3.323 1.00 93.75 193 ALA A N 1
ATOM 1526 C CA . ALA A 1 193 ? 4.783 12.131 4.064 1.00 93.75 193 ALA A CA 1
ATOM 1527 C C . ALA A 1 193 ? 4.186 11.161 5.100 1.00 93.75 193 ALA A C 1
ATOM 1529 O O . ALA A 1 193 ? 3.967 11.540 6.255 1.00 93.75 193 ALA A O 1
ATOM 1530 N N . MET A 1 194 ? 3.995 9.892 4.721 1.00 94.50 194 MET A N 1
ATOM 1531 C CA . MET A 1 194 ? 3.492 8.844 5.619 1.00 94.50 194 MET A CA 1
ATOM 1532 C C . MET A 1 194 ? 4.453 8.554 6.775 1.00 94.50 194 MET A C 1
ATOM 1534 O O . MET A 1 194 ? 4.031 8.492 7.932 1.00 94.50 194 MET A O 1
ATOM 1538 N N . PHE A 1 195 ? 5.755 8.442 6.496 1.00 92.25 195 PHE A N 1
ATOM 1539 C CA . PHE A 1 195 ? 6.772 8.307 7.539 1.00 92.25 195 PHE A CA 1
ATOM 1540 C C . PHE A 1 195 ? 6.828 9.535 8.452 1.00 92.25 195 PHE A C 1
ATOM 1542 O O . PHE A 1 195 ? 7.000 9.380 9.660 1.00 92.25 195 PHE A O 1
ATOM 1549 N N . GLY A 1 196 ? 6.630 10.739 7.911 1.00 92.81 196 GLY A N 1
ATOM 1550 C CA . GLY A 1 196 ? 6.556 11.976 8.688 1.00 92.81 196 GLY A CA 1
ATOM 1551 C C . GLY A 1 196 ? 5.427 11.946 9.713 1.00 92.81 196 GLY A C 1
ATOM 1552 O O . GLY A 1 196 ? 5.653 12.242 10.889 1.00 92.81 196 GLY A O 1
ATOM 1553 N N . LEU A 1 197 ? 4.231 11.517 9.299 1.00 93.19 197 LEU A N 1
ATOM 1554 C CA . LEU A 1 197 ? 3.108 11.331 10.216 1.00 93.19 197 LEU A CA 1
ATOM 1555 C C . LEU A 1 197 ? 3.365 10.226 11.241 1.00 93.19 197 LEU A C 1
ATOM 1557 O O . LEU A 1 197 ? 3.090 10.425 12.421 1.00 93.19 197 LEU A O 1
ATOM 1561 N N . PHE A 1 198 ? 3.920 9.089 10.821 1.00 93.00 198 PHE A N 1
ATOM 1562 C CA . PHE A 1 198 ? 4.276 7.993 11.723 1.00 93.00 198 PHE A CA 1
ATOM 1563 C C . PHE A 1 198 ? 5.274 8.442 12.801 1.00 93.00 198 PHE A C 1
ATOM 1565 O O . PHE A 1 198 ? 5.064 8.204 13.993 1.00 93.00 198 PHE A O 1
ATOM 1572 N N . GLN A 1 199 ? 6.343 9.137 12.408 1.00 93.31 199 GLN A N 1
ATOM 1573 C CA . GLN A 1 199 ? 7.333 9.650 13.351 1.00 93.31 199 GLN A CA 1
ATOM 1574 C C . GLN A 1 199 ? 6.719 10.693 14.279 1.00 93.31 199 GLN A C 1
ATOM 1576 O O . GLN A 1 199 ? 6.949 10.626 15.485 1.00 93.31 199 GLN A O 1
ATOM 1581 N N . MET A 1 200 ? 5.895 11.613 13.769 1.00 93.44 200 MET A N 1
ATOM 1582 C CA . MET A 1 200 ? 5.176 12.583 14.601 1.00 93.44 200 MET A CA 1
ATOM 1583 C C . MET A 1 200 ? 4.279 11.881 15.629 1.00 93.44 200 MET A C 1
ATOM 1585 O O . MET A 1 200 ? 4.366 12.181 16.821 1.00 93.44 200 MET A O 1
ATOM 1589 N N . PHE A 1 201 ? 3.512 10.880 15.193 1.00 92.69 201 PHE A N 1
ATOM 1590 C CA . PHE A 1 201 ? 2.623 10.086 16.039 1.00 92.69 201 PHE A CA 1
ATOM 1591 C C . PHE A 1 201 ? 3.370 9.413 17.190 1.00 92.69 201 PHE A C 1
ATOM 1593 O O . PHE A 1 201 ? 2.934 9.493 18.339 1.00 92.69 201 PHE A O 1
ATOM 1600 N N . HIS A 1 202 ? 4.522 8.800 16.915 1.00 90.88 202 HIS A N 1
ATOM 1601 C CA . HIS A 1 202 ? 5.274 8.066 17.931 1.00 90.88 202 HIS A CA 1
ATOM 1602 C C . HIS A 1 202 ? 6.217 8.922 18.783 1.00 90.88 202 HIS A C 1
ATOM 1604 O O . HIS A 1 202 ? 6.467 8.562 19.932 1.00 90.88 202 HIS A O 1
ATOM 1610 N N . THR A 1 203 ? 6.757 10.022 18.254 1.00 93.31 203 THR A N 1
ATOM 1611 C CA . THR A 1 203 ? 7.736 10.860 18.975 1.00 93.31 203 THR A CA 1
ATOM 1612 C C . THR A 1 203 ? 7.095 12.033 19.709 1.00 93.31 203 THR A C 1
ATOM 1614 O O . THR A 1 203 ? 7.581 12.427 20.767 1.00 93.31 203 THR A O 1
ATOM 1617 N N . GLN A 1 204 ? 6.002 12.585 19.174 1.00 94.25 204 GLN A N 1
ATOM 1618 C CA . GLN A 1 204 ? 5.301 13.745 19.740 1.00 94.25 204 GLN A CA 1
ATOM 1619 C C . GLN A 1 204 ? 3.942 13.373 20.342 1.00 94.25 204 GLN A C 1
ATOM 1621 O O . GLN A 1 204 ? 3.397 14.136 21.137 1.00 94.25 204 GLN A O 1
ATOM 1626 N N . GLY A 1 205 ? 3.418 12.195 20.001 1.00 93.88 205 GLY A N 1
ATOM 1627 C CA . GLY A 1 205 ? 2.167 11.667 20.526 1.00 93.88 205 GLY A CA 1
ATOM 1628 C C . GLY A 1 205 ? 0.955 11.923 19.619 1.00 93.88 205 GLY A C 1
ATOM 1629 O O . GLY A 1 205 ? 0.990 12.762 18.703 1.00 93.88 205 GLY A O 1
ATOM 1630 N N . PRO A 1 206 ? -0.148 11.196 19.870 1.00 93.25 206 PRO A N 1
ATOM 1631 C CA . PRO A 1 206 ? -1.353 11.274 19.056 1.00 93.25 206 PRO A CA 1
ATOM 1632 C C . PRO A 1 206 ? -2.034 12.645 19.142 1.00 93.25 206 PRO A C 1
ATOM 1634 O O . PRO A 1 206 ? -2.541 13.126 18.134 1.00 93.25 206 PRO A O 1
ATOM 1637 N N . GLU A 1 207 ? -2.015 13.324 20.290 1.00 94.56 207 GLU A N 1
ATOM 1638 C CA . GLU A 1 207 ? -2.667 14.630 20.455 1.00 94.56 207 GLU A CA 1
ATOM 1639 C C . GLU A 1 207 ? -2.015 15.710 19.585 1.00 94.56 207 GLU A C 1
ATOM 1641 O O . GLU A 1 207 ? -2.712 16.501 18.950 1.00 94.56 207 GLU A O 1
ATOM 1646 N N . VAL A 1 208 ? -0.679 15.724 19.514 1.00 94.06 208 VAL A N 1
ATOM 1647 C CA . VAL A 1 208 ? 0.074 16.678 18.685 1.00 94.06 208 VAL A CA 1
ATOM 1648 C C . VAL A 1 208 ? -0.144 16.392 17.204 1.00 94.06 208 VAL A C 1
ATOM 1650 O O . VAL A 1 208 ? -0.405 17.312 16.431 1.00 94.06 208 VAL A O 1
ATOM 1653 N N . THR A 1 209 ? -0.108 15.117 16.817 1.00 93.56 209 THR A N 1
ATOM 1654 C CA . THR A 1 209 ? -0.341 14.692 15.428 1.00 93.56 209 THR A CA 1
ATOM 1655 C C . THR A 1 209 ? -1.754 15.038 14.975 1.00 93.56 209 THR A C 1
ATOM 1657 O O . THR A 1 209 ? -1.957 15.561 13.881 1.00 93.56 209 THR A O 1
ATOM 1660 N N . ARG A 1 210 ? -2.743 14.814 15.845 1.00 93.12 210 ARG A N 1
ATOM 1661 C CA . ARG A 1 210 ? -4.133 15.198 15.611 1.00 93.12 210 ARG A CA 1
ATOM 1662 C C . ARG A 1 210 ? -4.265 16.706 15.430 1.00 93.12 210 ARG A C 1
ATOM 1664 O O . ARG A 1 210 ? -4.826 17.141 14.433 1.00 93.12 210 ARG A O 1
ATOM 1671 N N . ALA A 1 211 ? -3.690 17.496 16.336 1.00 91.69 211 ALA A N 1
ATOM 1672 C CA . ALA A 1 211 ? -3.714 18.952 16.241 1.00 91.69 211 ALA A CA 1
ATOM 1673 C C . ALA A 1 211 ? -3.030 19.464 14.963 1.00 91.69 211 ALA A C 1
ATOM 1675 O O . ALA A 1 211 ? -3.521 20.407 14.349 1.00 91.69 211 ALA A O 1
ATOM 1676 N N . PHE A 1 212 ? -1.930 18.837 14.531 1.00 91.69 212 PHE A N 1
ATOM 1677 C CA . PHE A 1 212 ? -1.269 19.153 13.264 1.00 91.69 212 PHE A CA 1
ATOM 1678 C C . PHE A 1 212 ? -2.216 18.943 12.074 1.00 91.69 212 PHE A C 1
ATOM 1680 O O . PHE A 1 212 ? -2.378 19.853 11.256 1.00 91.69 212 PHE A O 1
ATOM 1687 N N . LEU A 1 213 ? -2.893 17.792 12.015 1.00 90.94 213 LEU A N 1
ATOM 1688 C CA . LEU A 1 213 ? -3.862 17.467 10.963 1.00 90.94 213 LEU A CA 1
ATOM 1689 C C . LEU A 1 213 ? -5.103 18.378 11.006 1.00 90.94 213 LEU A C 1
ATOM 1691 O O . LEU A 1 213 ? -5.590 18.800 9.963 1.00 90.94 213 LEU A O 1
ATOM 1695 N N . GLU A 1 214 ? -5.585 18.736 12.198 1.00 88.06 214 GLU A N 1
ATOM 1696 C CA . GLU A 1 214 ? -6.747 19.616 12.383 1.00 88.06 214 GLU A CA 1
ATOM 1697 C C . GLU A 1 214 ? -6.457 21.082 12.024 1.00 88.06 214 GLU A C 1
ATOM 1699 O O . GLU A 1 214 ? -7.292 21.755 11.417 1.00 88.06 214 GLU A O 1
ATOM 1704 N N . GLN A 1 215 ? -5.277 21.596 12.387 1.00 82.19 215 GLN A N 1
ATOM 1705 C CA . GLN A 1 215 ? -4.865 22.978 12.097 1.00 82.19 215 GLN A CA 1
ATOM 1706 C C . GLN A 1 215 ? -4.554 23.190 10.617 1.00 82.19 215 GLN A C 1
ATOM 1708 O O . GLN A 1 215 ? -4.666 24.300 10.099 1.00 82.19 215 GLN A O 1
ATOM 1713 N N . THR A 1 216 ? -4.205 22.114 9.921 1.00 71.00 216 THR A N 1
ATOM 1714 C CA . THR A 1 216 ? -4.108 22.071 8.465 1.00 71.00 216 THR A CA 1
ATOM 1715 C C . THR A 1 216 ? -5.421 21.555 7.888 1.00 71.00 216 THR A C 1
ATOM 1717 O O . THR A 1 216 ? -5.409 20.622 7.097 1.00 71.00 216 THR A O 1
ATOM 1720 N N . THR A 1 217 ? -6.541 22.175 8.289 1.00 52.34 217 THR A N 1
ATOM 1721 C CA . THR A 1 217 ? -7.941 21.682 8.245 1.00 52.34 217 THR A CA 1
ATOM 1722 C C . THR A 1 217 ? -8.414 21.124 6.896 1.00 52.34 217 THR A C 1
ATOM 1724 O O . THR A 1 217 ? -9.382 20.377 6.842 1.00 52.34 217 THR A O 1
ATOM 1727 N N . GLU A 1 218 ? -7.694 21.423 5.821 1.00 53.97 218 GLU A N 1
ATOM 1728 C CA . GLU A 1 218 ? -7.801 20.742 4.528 1.00 53.97 218 GLU A CA 1
ATOM 1729 C C . GLU A 1 218 ? -6.424 20.313 3.977 1.00 53.97 218 GLU A C 1
ATOM 1731 O O . GLU A 1 218 ? -6.323 19.340 3.250 1.00 53.97 218 GLU A O 1
ATOM 1736 N N . GLY A 1 219 ? -5.325 20.967 4.357 1.00 61.97 219 GLY A N 1
ATOM 1737 C CA . GLY A 1 219 ? -3.996 20.765 3.782 1.00 61.97 219 GLY A CA 1
ATOM 1738 C C . GLY A 1 219 ? -3.418 19.357 3.926 1.00 61.97 219 GLY A C 1
ATOM 1739 O O . GLY A 1 219 ? -3.069 18.765 2.916 1.00 61.97 219 GLY A O 1
ATOM 1740 N N . SER A 1 220 ? -3.279 18.807 5.136 1.00 73.88 220 SER A N 1
ATOM 1741 C CA . SER A 1 220 ? -2.434 17.609 5.324 1.00 73.88 220 SER A CA 1
ATOM 1742 C C . SER A 1 220 ? -3.079 16.308 4.839 1.00 73.88 220 SER A C 1
ATOM 1744 O O . SER A 1 220 ? -2.427 15.509 4.169 1.00 73.88 220 SER A O 1
ATOM 1746 N N . THR A 1 221 ? -4.367 16.087 5.120 1.00 83.44 221 THR A N 1
ATOM 1747 C CA . THR A 1 221 ? -5.087 14.896 4.631 1.00 83.44 221 THR A CA 1
ATOM 1748 C C . THR A 1 221 ? -5.379 14.982 3.131 1.00 83.44 221 THR A C 1
ATOM 1750 O O . THR A 1 221 ? -5.265 13.966 2.438 1.00 83.44 221 THR A O 1
ATOM 1753 N N . LEU A 1 222 ? -5.680 16.175 2.590 1.00 86.00 222 LEU A N 1
ATOM 1754 C CA . LEU A 1 222 ? -5.761 16.359 1.136 1.00 86.00 222 LEU A CA 1
ATOM 1755 C C . LEU A 1 222 ? -4.392 16.211 0.481 1.00 86.00 222 LEU A C 1
ATOM 1757 O O . LEU A 1 222 ? -4.319 15.639 -0.597 1.00 86.00 222 LEU A O 1
ATOM 1761 N N . HIS A 1 223 ? -3.314 16.667 1.118 1.00 91.12 223 HIS A N 1
ATOM 1762 C CA . HIS A 1 223 ? -1.961 16.512 0.593 1.00 91.12 223 HIS A CA 1
ATOM 1763 C C . HIS A 1 223 ? -1.589 15.037 0.446 1.00 91.12 223 HIS A C 1
ATOM 1765 O O . HIS A 1 223 ? -1.151 14.640 -0.626 1.00 91.12 223 HIS A O 1
ATOM 1771 N N . ILE A 1 224 ? -1.842 14.206 1.462 1.00 93.00 224 ILE A N 1
ATOM 1772 C CA . ILE A 1 224 ? -1.601 12.754 1.375 1.00 93.00 224 ILE A CA 1
ATOM 1773 C C . ILE A 1 224 ? -2.476 12.116 0.296 1.00 93.00 224 ILE A C 1
ATOM 1775 O O . ILE A 1 224 ? -2.000 11.289 -0.476 1.00 93.00 224 ILE A O 1
ATOM 1779 N N . THR A 1 225 ? -3.743 12.530 0.206 1.00 94.25 225 THR A N 1
ATOM 1780 C CA . THR A 1 225 ? -4.652 12.073 -0.856 1.00 94.25 225 THR A CA 1
ATOM 1781 C C . THR A 1 225 ? -4.120 12.447 -2.243 1.00 94.25 225 THR A C 1
ATOM 1783 O O . THR A 1 225 ? -4.175 11.640 -3.165 1.00 94.25 225 THR A O 1
ATOM 1786 N N . GLU A 1 226 ? -3.595 13.658 -2.406 1.00 95.62 226 GLU A N 1
ATOM 1787 C CA . GLU A 1 226 ? -3.049 14.152 -3.669 1.00 95.62 226 GLU A CA 1
ATOM 1788 C C . GLU A 1 226 ? -1.750 13.434 -4.045 1.00 95.62 226 GLU A C 1
ATOM 1790 O O . GLU A 1 226 ? -1.599 13.008 -5.187 1.00 95.62 226 GLU A O 1
ATOM 1795 N N . LEU A 1 227 ? -0.849 13.211 -3.085 1.00 97.19 227 LEU A N 1
ATOM 1796 C CA . LEU A 1 227 ? 0.350 12.397 -3.292 1.00 97.19 227 LEU A CA 1
ATOM 1797 C C . LEU A 1 227 ? -0.017 10.971 -3.719 1.00 97.19 227 LEU A C 1
ATOM 1799 O O . LEU A 1 227 ? 0.551 10.440 -4.670 1.00 97.19 227 LEU A O 1
ATOM 1803 N N . LEU A 1 228 ? -1.020 10.364 -3.082 1.00 97.38 228 LEU A N 1
ATOM 1804 C CA . LEU A 1 228 ? -1.489 9.034 -3.461 1.00 97.38 228 LEU A CA 1
ATOM 1805 C C . LEU A 1 228 ? -2.090 9.008 -4.877 1.00 97.38 228 LEU A C 1
ATOM 1807 O O . LEU A 1 228 ? -1.826 8.082 -5.642 1.00 97.38 228 LEU A O 1
ATOM 1811 N N . LYS A 1 229 ? -2.840 10.044 -5.272 1.00 97.94 229 LYS A N 1
ATOM 1812 C CA . LYS A 1 229 ? -3.327 10.200 -6.653 1.00 97.94 229 LYS A CA 1
ATOM 1813 C C . LYS A 1 229 ? -2.187 10.339 -7.655 1.00 97.94 229 LYS A C 1
ATOM 1815 O O . LYS A 1 229 ? -2.278 9.786 -8.749 1.00 97.94 229 LYS A O 1
ATOM 1820 N N . GLN A 1 230 ? -1.108 11.033 -7.295 1.00 98.50 230 GLN A N 1
ATOM 1821 C CA . GLN A 1 230 ? 0.089 11.122 -8.135 1.00 98.50 230 GLN A CA 1
ATOM 1822 C C . GLN A 1 230 ? 0.747 9.752 -8.312 1.00 98.50 230 GLN A C 1
ATOM 1824 O O . GLN A 1 230 ? 1.093 9.403 -9.440 1.00 98.50 230 GLN A O 1
ATOM 1829 N N . VAL A 1 231 ? 0.828 8.936 -7.252 1.00 98.56 231 VAL A N 1
ATOM 1830 C CA . VAL A 1 231 ? 1.284 7.537 -7.348 1.00 98.56 231 VAL A CA 1
ATOM 1831 C C . VAL A 1 231 ? 0.404 6.749 -8.319 1.00 98.56 231 VAL A C 1
ATOM 1833 O O . VAL A 1 231 ? 0.915 6.167 -9.274 1.00 98.56 231 VAL A O 1
ATOM 1836 N N . GLN A 1 232 ? -0.919 6.771 -8.130 1.00 98.56 232 GLN A N 1
ATOM 1837 C CA . GLN A 1 232 ? -1.868 6.070 -9.005 1.00 98.56 232 GLN A CA 1
ATOM 1838 C C . GLN A 1 232 ? -1.727 6.511 -10.470 1.00 98.56 232 GLN A C 1
ATOM 1840 O O . GLN A 1 232 ? -1.701 5.680 -11.379 1.00 98.56 232 GLN A O 1
ATOM 1845 N N . GLN A 1 233 ? -1.621 7.819 -10.715 1.00 98.56 233 GLN A N 1
ATOM 1846 C CA . GLN A 1 233 ? -1.477 8.373 -12.056 1.00 98.56 233 GLN A CA 1
ATOM 1847 C C . GLN A 1 233 ? -0.151 7.958 -12.698 1.00 98.56 233 GLN A C 1
ATOM 1849 O O . GLN A 1 233 ? -0.143 7.566 -13.864 1.00 98.56 233 GLN A O 1
ATOM 1854 N N . ALA A 1 234 ? 0.955 8.017 -11.959 1.00 98.69 234 ALA A N 1
ATOM 1855 C CA . ALA A 1 234 ? 2.266 7.638 -12.469 1.00 98.69 234 ALA A CA 1
ATOM 1856 C C . ALA A 1 234 ? 2.338 6.136 -12.797 1.00 98.69 234 ALA A C 1
ATOM 1858 O O . ALA A 1 234 ? 2.836 5.768 -13.861 1.00 98.69 234 ALA A O 1
ATOM 1859 N N . LEU A 1 235 ? 1.749 5.275 -11.956 1.00 98.69 235 LEU A N 1
ATOM 1860 C CA . LEU A 1 235 ? 1.624 3.839 -12.234 1.00 98.69 235 LEU A CA 1
ATOM 1861 C C . LEU A 1 235 ? 0.825 3.574 -13.515 1.00 98.69 235 LEU A C 1
ATOM 1863 O O . LEU A 1 235 ? 1.275 2.799 -14.353 1.00 98.69 235 LEU A O 1
ATOM 1867 N N . ARG A 1 236 ? -0.315 4.252 -13.703 1.00 98.56 236 ARG A N 1
ATOM 1868 C CA . ARG A 1 236 ? -1.159 4.115 -14.906 1.00 98.56 236 ARG A CA 1
ATOM 1869 C C . ARG A 1 236 ? -0.475 4.621 -16.175 1.00 98.56 236 ARG A C 1
ATOM 1871 O O . ARG A 1 236 ? -0.661 4.053 -17.247 1.00 98.56 236 ARG A O 1
ATOM 1878 N N . VAL A 1 237 ? 0.313 5.691 -16.072 1.00 98.25 237 VAL A N 1
ATOM 1879 C CA . VAL A 1 237 ? 1.116 6.193 -17.199 1.00 98.25 237 VAL A CA 1
ATOM 1880 C C . VAL A 1 237 ? 2.183 5.173 -17.585 1.00 98.25 237 VAL A C 1
ATOM 1882 O O . VAL A 1 237 ? 2.311 4.865 -18.767 1.00 98.25 237 VAL A O 1
ATOM 1885 N N . ALA A 1 238 ? 2.897 4.608 -16.607 1.00 97.88 238 ALA A N 1
ATOM 1886 C CA . ALA A 1 238 ? 3.876 3.555 -16.858 1.00 97.88 238 ALA A CA 1
ATOM 1887 C C . ALA A 1 238 ? 3.215 2.281 -17.421 1.00 97.88 238 ALA A C 1
ATOM 1889 O O . ALA A 1 238 ? 3.725 1.702 -18.376 1.00 97.88 238 ALA A O 1
ATOM 1890 N N . GLU A 1 239 ? 2.059 1.870 -16.892 1.00 98.06 239 GLU A N 1
ATOM 1891 C CA . GLU A 1 239 ? 1.262 0.732 -17.379 1.00 98.06 239 GLU A CA 1
ATOM 1892 C C . GLU A 1 239 ? 0.877 0.878 -18.857 1.00 98.06 239 GLU A C 1
ATOM 1894 O O . GLU A 1 239 ? 0.948 -0.091 -19.613 1.00 98.06 239 GLU A O 1
ATOM 1899 N N . ALA A 1 240 ? 0.481 2.083 -19.276 1.00 98.00 240 ALA A N 1
ATOM 1900 C CA . ALA A 1 240 ? 0.037 2.351 -20.639 1.00 98.00 240 ALA A CA 1
ATOM 1901 C C . ALA A 1 240 ? 1.174 2.332 -21.679 1.00 98.00 240 ALA A C 1
ATOM 1903 O O . ALA A 1 240 ? 0.895 2.262 -22.881 1.00 98.00 240 ALA A O 1
ATOM 1904 N N . ASP A 1 241 ? 2.440 2.404 -21.252 1.00 97.62 241 ASP A N 1
ATOM 1905 C CA . ASP A 1 241 ? 3.579 2.369 -22.165 1.00 97.62 241 ASP A CA 1
ATOM 1906 C C . ASP A 1 241 ? 3.851 0.931 -22.663 1.00 97.62 241 ASP A C 1
ATOM 1908 O O . ASP A 1 241 ? 4.089 0.026 -21.856 1.00 97.62 241 ASP A O 1
ATOM 1912 N N . PRO A 1 242 ? 3.886 0.683 -23.988 1.00 96.62 242 PRO A N 1
ATOM 1913 C CA . PRO A 1 242 ? 4.137 -0.649 -24.54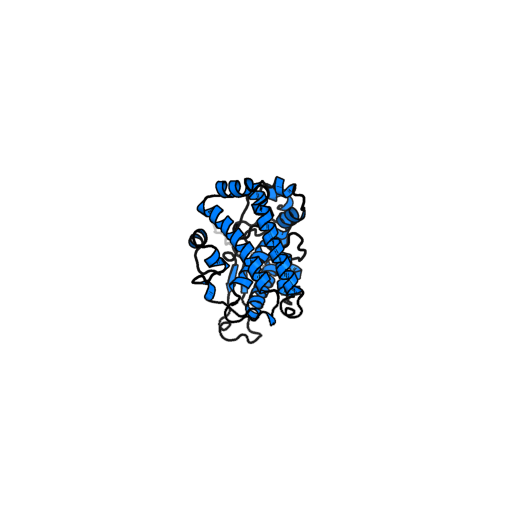0 1.00 96.62 242 PRO A CA 1
ATOM 1914 C C . PRO A 1 242 ? 5.461 -1.294 -24.105 1.00 96.62 242 PRO A C 1
ATOM 1916 O O . PRO A 1 242 ? 5.568 -2.522 -24.117 1.00 96.62 242 PRO A O 1
ATOM 1919 N N . ALA A 1 243 ? 6.476 -0.508 -23.732 1.00 95.56 243 ALA A N 1
ATOM 1920 C CA . ALA A 1 243 ? 7.743 -1.037 -23.232 1.00 95.56 243 ALA A CA 1
ATOM 1921 C C . ALA A 1 243 ? 7.602 -1.717 -21.858 1.00 95.56 243 ALA A C 1
ATOM 1923 O O . ALA A 1 243 ? 8.438 -2.547 -21.506 1.00 95.56 243 ALA A O 1
ATOM 1924 N N . ASN A 1 244 ? 6.527 -1.424 -21.121 1.00 96.31 244 ASN A N 1
ATOM 1925 C CA . ASN A 1 244 ? 6.201 -2.024 -19.830 1.00 96.31 244 ASN A CA 1
ATOM 1926 C C . ASN A 1 244 ? 5.195 -3.185 -19.940 1.00 96.31 244 ASN A C 1
ATOM 1928 O O . ASN A 1 244 ? 4.632 -3.602 -18.931 1.00 96.31 244 ASN A O 1
ATOM 1932 N N . ALA A 1 245 ? 4.957 -3.751 -21.129 1.00 95.88 245 ALA A N 1
ATOM 1933 C CA . ALA A 1 245 ? 3.967 -4.820 -21.311 1.00 95.88 245 ALA A CA 1
ATOM 1934 C C . ALA A 1 245 ? 4.176 -6.043 -20.387 1.00 95.88 245 ALA A C 1
ATOM 1936 O O . ALA A 1 245 ? 3.211 -6.699 -20.007 1.00 95.88 245 ALA A O 1
ATOM 1937 N N . ASP A 1 246 ? 5.419 -6.339 -19.995 1.00 93.00 246 ASP A N 1
ATOM 1938 C CA . ASP A 1 246 ? 5.777 -7.441 -19.089 1.00 93.00 246 ASP A CA 1
ATOM 1939 C C . ASP A 1 246 ? 5.427 -7.187 -17.610 1.00 93.00 246 ASP A C 1
ATOM 1941 O O . ASP A 1 246 ? 5.399 -8.126 -16.815 1.00 93.00 246 ASP A O 1
ATOM 1945 N N . ARG A 1 247 ? 5.158 -5.934 -17.231 1.00 95.62 247 ARG A N 1
ATOM 1946 C CA . ARG A 1 247 ? 4.819 -5.519 -15.859 1.00 95.62 247 ARG A CA 1
ATOM 1947 C C . ARG A 1 247 ? 3.528 -4.717 -15.756 1.00 95.62 247 ARG A C 1
ATOM 1949 O O . ARG A 1 247 ? 3.119 -4.415 -14.640 1.00 95.62 247 ARG A O 1
ATOM 1956 N N . ALA A 1 248 ? 2.879 -4.410 -16.879 1.00 97.25 248 ALA A N 1
ATOM 1957 C CA . ALA A 1 248 ? 1.623 -3.665 -16.936 1.00 97.25 248 ALA A CA 1
ATOM 1958 C C . ALA A 1 248 ? 0.589 -4.244 -15.961 1.00 97.25 248 ALA A C 1
ATOM 1960 O O . ALA A 1 248 ? 0.017 -3.517 -15.160 1.00 97.25 248 ALA A O 1
ATOM 1961 N N . THR A 1 249 ? 0.466 -5.571 -15.918 1.00 98.00 249 THR A N 1
ATOM 1962 C CA . THR A 1 249 ? -0.402 -6.279 -14.974 1.00 98.00 249 THR A CA 1
ATOM 1963 C C . THR A 1 249 ? -0.112 -5.954 -13.506 1.00 98.00 249 THR A C 1
ATOM 1965 O O . THR A 1 249 ? -1.032 -5.712 -12.731 1.00 98.00 249 THR A O 1
ATOM 1968 N N . LEU A 1 250 ? 1.162 -5.935 -13.104 1.00 98.50 250 LEU A N 1
ATOM 1969 C CA . LEU A 1 250 ? 1.538 -5.592 -11.733 1.00 98.50 250 LEU A CA 1
ATOM 1970 C C . LEU A 1 250 ? 1.202 -4.132 -11.419 1.00 98.50 250 LEU A C 1
ATOM 1972 O O . LEU A 1 250 ? 0.663 -3.848 -10.353 1.00 98.50 250 LEU A O 1
ATOM 1976 N N . LEU A 1 251 ? 1.520 -3.220 -12.341 1.00 98.62 251 LEU A N 1
ATOM 1977 C CA . LEU A 1 251 ? 1.256 -1.789 -12.176 1.00 98.62 251 LEU A CA 1
ATOM 1978 C C . LEU A 1 251 ? -0.246 -1.513 -12.051 1.00 98.62 251 LEU A C 1
ATOM 1980 O O . LEU A 1 251 ? -0.647 -0.763 -11.163 1.00 98.62 251 LEU A O 1
ATOM 1984 N N . HIS A 1 252 ? -1.057 -2.192 -12.864 1.00 98.62 252 HIS A N 1
ATOM 1985 C CA . HIS A 1 252 ? -2.513 -2.147 -12.813 1.00 98.62 252 HIS A CA 1
ATOM 1986 C C . HIS A 1 252 ? -3.048 -2.539 -11.431 1.00 98.62 252 HIS A C 1
ATOM 1988 O O . HIS A 1 252 ? -3.792 -1.785 -10.804 1.00 98.62 252 HIS A O 1
ATOM 1994 N N . VAL A 1 253 ? -2.624 -3.707 -10.931 1.00 98.75 253 VAL A N 1
ATOM 1995 C CA . VAL A 1 253 ? -3.055 -4.226 -9.626 1.00 98.75 253 VAL A CA 1
ATOM 1996 C C . VAL A 1 253 ? -2.627 -3.286 -8.499 1.00 98.75 253 VAL A C 1
ATOM 1998 O O . VAL A 1 253 ? -3.442 -2.957 -7.642 1.00 98.75 253 VAL A O 1
ATOM 2001 N N . LEU A 1 254 ? -1.376 -2.815 -8.495 1.00 98.81 254 LEU A N 1
ATOM 2002 C CA . LEU A 1 254 ? -0.888 -1.890 -7.467 1.00 98.81 254 LEU A CA 1
ATOM 2003 C C . LEU A 1 254 ? -1.667 -0.570 -7.466 1.00 98.81 254 LEU A C 1
ATOM 2005 O O . LEU A 1 254 ? -2.031 -0.090 -6.394 1.00 98.81 254 LEU A O 1
ATOM 2009 N N . ALA A 1 255 ? -1.945 -0.008 -8.646 1.00 98.75 255 ALA A N 1
ATOM 2010 C CA . ALA A 1 255 ? -2.729 1.215 -8.771 1.00 98.75 255 ALA A CA 1
ATOM 2011 C C . ALA A 1 255 ? -4.164 1.024 -8.255 1.00 98.75 255 ALA A C 1
ATOM 2013 O O . ALA A 1 255 ? -4.663 1.892 -7.546 1.00 98.75 255 ALA A O 1
ATOM 2014 N N . ASP A 1 256 ? -4.813 -0.103 -8.563 1.00 98.75 256 ASP A N 1
ATOM 2015 C CA . ASP A 1 256 ? -6.177 -0.405 -8.106 1.00 98.75 256 ASP A CA 1
ATOM 2016 C C . ASP A 1 256 ? -6.267 -0.644 -6.591 1.00 98.75 256 ASP A C 1
ATOM 2018 O O . ASP A 1 256 ? -7.190 -0.162 -5.930 1.00 98.75 256 ASP A O 1
ATOM 2022 N N . LEU A 1 257 ? -5.299 -1.362 -6.013 1.00 98.69 257 LEU A N 1
ATOM 2023 C CA . LEU A 1 257 ? -5.300 -1.686 -4.586 1.00 98.69 257 LEU A CA 1
ATOM 2024 C C . LEU A 1 257 ? -5.265 -0.432 -3.705 1.00 98.69 257 LEU A C 1
ATOM 2026 O O . LEU A 1 257 ? -5.948 -0.386 -2.680 1.00 98.69 257 LEU A O 1
ATOM 2030 N N . VAL A 1 258 ? -4.514 0.593 -4.117 1.00 98.44 258 VAL A N 1
ATOM 2031 C CA . VAL A 1 258 ? -4.404 1.853 -3.366 1.00 98.44 258 VAL A CA 1
ATOM 2032 C C . VAL A 1 258 ? -5.425 2.918 -3.780 1.00 98.44 258 VAL A C 1
ATOM 2034 O O . VAL A 1 258 ? -5.523 3.950 -3.117 1.00 98.44 258 VAL A O 1
ATOM 2037 N N . ASP A 1 259 ? -6.204 2.688 -4.838 1.00 97.94 259 ASP A N 1
ATOM 2038 C CA . ASP A 1 259 ? -7.252 3.602 -5.298 1.00 97.94 259 ASP A CA 1
ATOM 2039 C C . ASP A 1 259 ? -8.532 3.443 -4.467 1.00 97.94 259 ASP A C 1
ATOM 2041 O O . ASP A 1 259 ? -9.069 2.343 -4.292 1.00 97.94 259 ASP A O 1
ATOM 2045 N N . GLU A 1 260 ? -9.070 4.553 -3.954 1.00 96.06 260 GLU A N 1
ATOM 2046 C CA . GLU A 1 260 ? -10.363 4.553 -3.276 1.00 96.06 260 GLU A CA 1
ATOM 2047 C C . GLU A 1 260 ? -11.505 4.095 -4.193 1.00 96.06 260 GLU A C 1
ATOM 2049 O O . GLU A 1 260 ? -12.500 3.541 -3.712 1.00 96.06 260 GLU A O 1
ATOM 2054 N N . HIS A 1 261 ? -11.334 4.265 -5.505 1.00 97.19 261 HIS A N 1
ATOM 2055 C CA . HIS A 1 261 ? -12.208 3.818 -6.581 1.00 97.19 261 HIS A CA 1
ATOM 2056 C C . HIS A 1 261 ? -11.866 2.428 -7.130 1.00 97.19 261 HIS A C 1
ATOM 2058 O O . HIS A 1 261 ? -12.670 1.913 -7.908 1.00 97.19 261 HIS A O 1
ATOM 2064 N N . GLY A 1 262 ? -10.793 1.781 -6.662 1.00 97.50 262 GLY A N 1
ATOM 2065 C CA . GLY A 1 262 ? -10.375 0.451 -7.113 1.00 97.50 262 GLY A CA 1
ATOM 2066 C C . GLY A 1 262 ? -11.471 -0.612 -7.014 1.00 97.50 262 GLY A C 1
ATOM 2067 O O . GLY A 1 262 ? -12.342 -0.548 -6.140 1.00 97.50 262 GLY A O 1
ATOM 2068 N N . ILE A 1 263 ? -11.467 -1.563 -7.939 1.00 97.44 263 ILE A N 1
ATOM 2069 C CA . ILE A 1 263 ? -12.552 -2.529 -8.139 1.00 97.44 263 ILE A CA 1
ATOM 2070 C C . ILE A 1 263 ? -12.093 -3.983 -8.118 1.00 97.44 263 ILE A C 1
ATOM 2072 O O . ILE A 1 263 ? -12.960 -4.848 -8.122 1.00 97.44 263 ILE A O 1
ATOM 2076 N N . LEU A 1 264 ? -10.785 -4.257 -8.096 1.00 98.19 264 LEU A N 1
ATOM 2077 C CA . LEU A 1 264 ? -10.302 -5.634 -8.088 1.00 98.19 264 LEU A CA 1
ATOM 2078 C C . LEU A 1 264 ? -10.705 -6.329 -6.795 1.00 98.19 264 LEU A C 1
ATOM 2080 O O . LEU A 1 264 ? -10.432 -5.828 -5.701 1.00 98.19 264 LEU A O 1
ATOM 2084 N N . GLU A 1 265 ? -11.315 -7.494 -6.934 1.00 97.75 265 GLU A N 1
ATOM 2085 C CA . GLU A 1 265 ? -11.624 -8.397 -5.839 1.00 97.75 265 GLU A CA 1
ATOM 2086 C C . GLU A 1 265 ? -10.453 -9.354 -5.587 1.00 97.75 265 GLU A C 1
ATOM 2088 O O . GLU A 1 265 ? -9.660 -9.679 -6.478 1.00 97.75 265 GLU A O 1
ATOM 2093 N N . TRP A 1 266 ? -10.365 -9.880 -4.364 1.00 98.00 266 TRP A N 1
ATOM 2094 C CA . TRP A 1 266 ? -9.276 -10.774 -3.967 1.00 98.00 266 TRP A CA 1
ATOM 2095 C C . TRP A 1 266 ? -9.115 -12.008 -4.857 1.00 98.00 266 TRP A C 1
ATOM 2097 O O . TRP A 1 266 ? -7.996 -12.468 -5.072 1.00 98.00 266 TRP A O 1
ATOM 2107 N N . THR A 1 267 ? -10.214 -12.543 -5.392 1.00 96.44 267 THR A N 1
ATOM 2108 C CA . THR A 1 267 ? -10.185 -13.725 -6.261 1.00 96.44 267 THR A CA 1
ATOM 2109 C C . THR A 1 267 ? -9.615 -13.433 -7.648 1.00 96.44 267 THR A C 1
ATOM 2111 O O . THR A 1 267 ? -9.094 -14.342 -8.282 1.00 96.44 267 THR A O 1
ATOM 2114 N N . GLU A 1 268 ? -9.680 -12.185 -8.115 1.00 96.94 268 GLU A N 1
ATOM 2115 C CA . GLU A 1 268 ? -9.224 -11.797 -9.454 1.00 96.94 268 GLU A CA 1
ATOM 2116 C C . GLU A 1 268 ? -7.699 -11.645 -9.511 1.00 96.94 268 GLU A C 1
ATOM 2118 O O . GLU A 1 268 ? -7.076 -11.962 -10.520 1.00 96.94 268 GLU A O 1
ATOM 2123 N N . ILE A 1 269 ? -7.067 -11.205 -8.419 1.00 96.81 269 ILE A N 1
ATOM 2124 C CA . ILE A 1 269 ? -5.630 -10.887 -8.392 1.00 96.81 269 ILE A CA 1
ATOM 2125 C C . ILE A 1 269 ? -4.742 -12.108 -8.720 1.00 96.81 269 ILE A C 1
ATOM 2127 O O . ILE A 1 269 ? -3.871 -11.980 -9.586 1.00 96.81 269 ILE A O 1
ATOM 2131 N N . PRO A 1 270 ? -4.927 -13.301 -8.113 1.00 94.62 270 PRO A N 1
ATOM 2132 C CA . PRO A 1 270 ? -4.147 -14.481 -8.489 1.00 94.62 270 PRO A CA 1
ATOM 2133 C C . PRO A 1 270 ? -4.347 -14.879 -9.958 1.00 94.62 270 PRO A C 1
ATOM 2135 O O . PRO A 1 270 ? -3.379 -15.214 -10.644 1.00 94.62 270 PRO A O 1
ATOM 2138 N N . GLU A 1 271 ? -5.584 -14.790 -10.463 1.00 92.94 271 GLU A N 1
ATOM 2139 C CA . GLU A 1 271 ? -5.920 -15.119 -11.854 1.00 92.94 271 GLU A CA 1
ATOM 2140 C C . GLU A 1 271 ? -5.232 -14.176 -12.843 1.00 92.94 271 GLU A C 1
ATOM 2142 O O . GLU A 1 271 ? -4.663 -14.629 -13.838 1.00 92.94 271 GLU A O 1
ATOM 2147 N N . ILE A 1 272 ? -5.218 -12.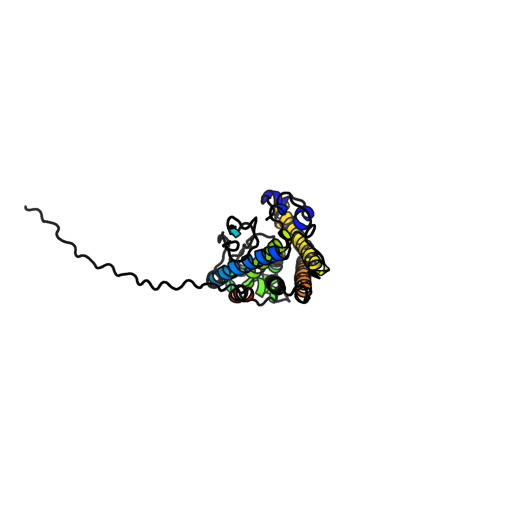880 -12.526 1.00 93.94 272 ILE A N 1
ATOM 2148 C CA . ILE A 1 272 ? -4.543 -11.828 -13.286 1.00 93.94 272 ILE A CA 1
ATOM 2149 C C . ILE A 1 272 ? -3.037 -12.119 -13.423 1.00 93.94 272 ILE A C 1
ATOM 2151 O O . ILE A 1 272 ? -2.462 -11.907 -14.492 1.00 93.94 272 ILE A O 1
ATOM 2155 N N . PHE A 1 273 ? -2.398 -12.670 -12.385 1.00 92.50 273 PHE A N 1
ATOM 2156 C CA . PHE A 1 273 ? -0.991 -13.092 -12.425 1.00 92.50 273 PHE A CA 1
ATOM 2157 C C . PHE A 1 273 ? -0.770 -14.509 -12.983 1.00 92.50 273 PHE A C 1
ATOM 2159 O O . PHE A 1 273 ? 0.368 -14.976 -13.048 1.00 92.50 273 PHE A O 1
ATOM 2166 N N . GLY A 1 274 ? -1.829 -15.211 -13.395 1.00 84.06 274 GLY A N 1
ATOM 2167 C CA . GLY A 1 274 ? -1.746 -16.586 -13.889 1.00 84.06 274 GLY A CA 1
ATOM 2168 C C . GLY A 1 274 ? -1.411 -17.621 -12.808 1.00 84.06 274 GLY A C 1
ATOM 2169 O O . GLY A 1 274 ? -1.066 -18.758 -13.137 1.00 84.06 274 GLY A O 1
ATOM 2170 N N . ILE A 1 275 ? -1.521 -17.256 -11.527 1.00 72.62 275 ILE A N 1
ATOM 2171 C CA . ILE A 1 275 ? -1.323 -18.153 -10.388 1.00 72.62 275 ILE A CA 1
ATOM 2172 C C . ILE A 1 275 ? -2.683 -18.765 -10.064 1.00 72.62 275 ILE A C 1
ATOM 2174 O O . ILE A 1 275 ? -3.557 -18.133 -9.474 1.00 72.62 275 ILE A O 1
ATOM 2178 N N . ARG A 1 276 ? -2.888 -20.020 -10.476 1.00 57.44 276 ARG A N 1
ATOM 2179 C CA . ARG A 1 276 ? -4.082 -20.764 -10.070 1.00 57.44 276 ARG A CA 1
ATOM 2180 C C . ARG A 1 276 ? -3.969 -21.064 -8.585 1.00 57.44 276 ARG A C 1
ATOM 2182 O O . ARG A 1 276 ? -3.071 -21.793 -8.177 1.00 57.44 276 ARG A O 1
ATOM 2189 N N . CYS A 1 277 ? -4.892 -20.524 -7.797 1.00 52.31 277 CYS A N 1
ATOM 2190 C CA . CYS A 1 277 ? -5.075 -20.976 -6.430 1.00 52.31 277 CYS A CA 1
ATOM 2191 C C . CYS A 1 277 ? -5.529 -22.438 -6.508 1.00 52.31 277 CYS A C 1
ATOM 2193 O O . CYS A 1 277 ? -6.647 -22.718 -6.948 1.00 52.31 277 CYS A O 1
ATOM 2195 N N . GLU A 1 278 ? -4.654 -23.381 -6.159 1.00 47.91 278 GLU A N 1
ATOM 2196 C CA . GLU A 1 278 ? -5.084 -24.753 -5.915 1.00 47.91 278 GLU A CA 1
ATOM 2197 C C . GLU A 1 278 ? -6.082 -24.679 -4.761 1.00 47.91 278 GLU A C 1
ATOM 2199 O O . GLU A 1 278 ? -5.726 -24.356 -3.627 1.00 47.91 278 GLU A O 1
ATOM 2204 N N . GLN A 1 279 ? -7.369 -24.872 -5.062 1.00 41.56 279 GLN A N 1
ATOM 2205 C CA . GLN A 1 279 ? -8.331 -25.072 -3.993 1.00 41.56 279 GLN A CA 1
ATOM 2206 C C . GLN A 1 279 ? -7.906 -26.341 -3.258 1.00 41.56 279 GLN A C 1
ATOM 2208 O O . GLN A 1 279 ? -7.585 -27.325 -3.932 1.00 41.56 279 GLN A O 1
ATOM 2213 N N . PRO A 1 280 ? -7.903 -26.350 -1.915 1.00 38.81 280 PRO A N 1
ATOM 2214 C CA . PRO A 1 280 ? -7.749 -27.597 -1.196 1.00 38.81 280 PRO A CA 1
ATOM 2215 C C . PRO A 1 280 ? -8.858 -28.511 -1.707 1.00 38.81 280 PRO A C 1
ATOM 2217 O O . PRO A 1 280 ? -10.041 -28.200 -1.530 1.00 38.81 280 PRO A O 1
ATOM 2220 N N . GLU A 1 281 ? -8.493 -29.594 -2.398 1.00 36.53 281 GLU A N 1
ATOM 2221 C CA . GLU A 1 281 ? -9.436 -30.670 -2.654 1.00 36.53 281 GLU A CA 1
ATOM 2222 C C . GLU A 1 281 ? -10.039 -30.997 -1.295 1.00 36.53 281 GLU A C 1
ATOM 2224 O O . GLU A 1 281 ? -9.319 -31.306 -0.344 1.00 36.53 281 GLU A O 1
ATOM 2229 N N . ALA A 1 282 ? -11.354 -30.825 -1.171 1.00 38.34 282 ALA A N 1
ATOM 2230 C CA . ALA A 1 282 ? -12.066 -31.253 0.010 1.00 38.34 282 ALA A CA 1
ATOM 2231 C C . ALA A 1 282 ? -11.834 -32.760 0.118 1.00 38.34 282 ALA A C 1
ATOM 2233 O O . ALA A 1 282 ? -12.528 -33.544 -0.535 1.00 38.34 282 ALA A O 1
ATOM 2234 N N . GLU A 1 283 ? -10.825 -33.161 0.897 1.00 38.91 283 GLU A N 1
ATOM 2235 C CA . GLU A 1 283 ? -10.599 -34.542 1.275 1.00 38.91 283 GLU A CA 1
ATOM 2236 C C . GLU A 1 283 ? -11.897 -35.006 1.912 1.00 38.91 283 GLU A C 1
ATOM 2238 O O . GLU A 1 283 ? -12.224 -34.731 3.066 1.00 38.91 283 GLU A O 1
ATOM 2243 N N . THR A 1 284 ? -12.687 -35.699 1.104 1.00 40.00 284 THR A N 1
ATOM 2244 C CA . THR A 1 284 ? -13.932 -36.313 1.515 1.00 40.00 284 THR A CA 1
ATOM 2245 C C . THR A 1 284 ? -13.555 -37.616 2.214 1.00 40.00 284 THR A C 1
ATOM 2247 O O . THR A 1 284 ? -13.946 -38.705 1.806 1.00 40.00 284 THR A O 1
ATOM 2250 N N . THR A 1 285 ? -12.727 -37.534 3.255 1.00 42.56 285 THR A N 1
ATOM 2251 C CA . THR A 1 285 ? -12.481 -38.648 4.162 1.00 42.56 285 THR A CA 1
ATOM 2252 C C . THR A 1 285 ? -13.587 -38.620 5.204 1.00 42.56 285 THR A C 1
ATOM 2254 O O . THR A 1 285 ? -13.514 -38.000 6.262 1.00 42.56 285 THR A O 1
ATOM 2257 N N . ALA A 1 286 ? -14.685 -39.293 4.859 1.00 38.84 286 ALA A N 1
ATOM 2258 C CA . ALA A 1 286 ? -15.732 -39.626 5.809 1.00 38.84 286 ALA A CA 1
ATOM 2259 C C . ALA A 1 286 ? -15.099 -40.246 7.074 1.00 38.84 286 ALA A C 1
ATOM 2261 O O . ALA A 1 286 ? -14.289 -41.172 6.954 1.00 38.84 286 ALA A O 1
ATOM 2262 N N . PRO A 1 287 ? -15.459 -39.797 8.289 1.00 40.72 287 PRO A N 1
ATOM 2263 C CA . PRO A 1 287 ? -14.948 -40.415 9.497 1.00 40.72 287 PRO A CA 1
ATOM 2264 C C . PRO A 1 287 ? -15.516 -41.833 9.592 1.00 40.72 287 PRO A C 1
ATOM 2266 O O . PRO A 1 287 ? -16.729 -42.040 9.700 1.00 40.72 287 PRO A O 1
ATOM 2269 N N . ALA A 1 288 ? -14.627 -42.827 9.554 1.00 45.66 288 ALA A N 1
ATOM 2270 C CA . ALA A 1 288 ? -14.971 -44.199 9.881 1.00 45.66 288 ALA A CA 1
ATOM 2271 C C . ALA A 1 288 ? -15.573 -44.219 11.293 1.00 45.66 288 ALA A C 1
ATOM 2273 O O . ALA A 1 288 ? -14.917 -43.899 12.284 1.00 45.66 288 ALA A O 1
ATOM 2274 N N . SER A 1 289 ? -16.857 -44.560 11.368 1.00 38.97 289 SER A N 1
ATOM 2275 C CA . SER A 1 289 ? -17.597 -44.657 12.622 1.00 38.97 289 SER A CA 1
ATOM 2276 C C . SER A 1 289 ? -16.908 -45.650 13.568 1.00 38.97 289 SER A C 1
ATOM 2278 O O . SER A 1 289 ? -16.694 -46.801 13.177 1.00 38.97 289 SER A O 1
ATOM 2280 N N . PRO A 1 290 ? -16.593 -45.276 14.821 1.00 41.66 290 PRO A N 1
ATOM 2281 C CA . PRO A 1 290 ? -16.060 -46.227 15.780 1.00 41.66 290 PRO A CA 1
ATOM 2282 C C . PRO A 1 290 ? -17.166 -47.211 16.173 1.00 41.66 290 PRO A C 1
ATOM 2284 O O . PRO A 1 290 ? -18.154 -46.859 16.822 1.00 41.66 290 PRO A O 1
ATOM 2287 N N . GLN A 1 291 ? -17.005 -48.472 15.764 1.00 41.66 291 GLN A N 1
ATOM 2288 C CA . GLN A 1 291 ? -17.829 -49.575 16.243 1.00 41.66 291 GLN A CA 1
ATOM 2289 C C . GLN A 1 291 ? -17.729 -49.652 17.772 1.00 41.66 291 GLN A C 1
ATOM 2291 O O . GLN A 1 291 ? -16.673 -49.942 18.336 1.00 41.66 291 GLN A O 1
ATOM 2296 N N . ARG A 1 292 ? -18.858 -49.405 18.445 1.00 39.97 292 ARG A N 1
ATOM 2297 C CA . ARG A 1 292 ? -19.044 -49.643 19.880 1.00 39.97 292 ARG A CA 1
ATOM 2298 C C . ARG A 1 292 ? -18.730 -51.107 20.199 1.00 39.97 292 ARG A C 1
ATOM 2300 O O . ARG A 1 292 ? -19.543 -51.988 19.923 1.00 39.97 292 ARG A O 1
ATOM 2307 N N . ARG A 1 293 ? -17.585 -51.370 20.833 1.00 42.16 293 ARG A N 1
ATOM 2308 C CA . ARG A 1 293 ? -17.371 -52.627 21.562 1.00 42.16 293 ARG A CA 1
ATOM 2309 C C . ARG A 1 293 ? -18.221 -52.602 22.833 1.00 42.16 293 ARG A C 1
ATOM 2311 O O . ARG A 1 293 ? -18.181 -51.639 23.597 1.00 42.16 293 ARG A O 1
ATOM 2318 N N . ARG A 1 294 ? -19.025 -53.651 23.020 1.00 43.19 294 ARG A N 1
ATOM 2319 C CA . ARG A 1 294 ? -19.773 -53.927 24.255 1.00 43.19 294 ARG A CA 1
ATOM 2320 C C . ARG A 1 294 ? -18.796 -54.126 25.427 1.00 43.19 294 ARG A C 1
ATOM 2322 O O . ARG A 1 294 ? -17.736 -54.706 25.202 1.00 43.19 294 ARG A O 1
ATOM 2329 N N . PRO A 1 295 ? -19.148 -53.713 26.656 1.00 42.03 295 PRO A N 1
ATOM 2330 C CA . PRO A 1 295 ? -18.353 -54.023 27.834 1.00 42.03 295 PRO A CA 1
ATOM 2331 C C . PRO A 1 295 ? -18.620 -55.470 28.275 1.00 42.03 295 PRO A C 1
ATOM 2333 O O . PRO A 1 295 ? -19.760 -55.841 28.555 1.00 42.03 295 PRO A O 1
ATOM 2336 N N . GLU A 1 296 ? -17.570 -56.287 28.327 1.00 41.03 296 GLU A N 1
ATOM 2337 C CA . GLU A 1 296 ? -17.589 -57.591 28.988 1.00 41.03 296 GLU A CA 1
ATOM 2338 C C . GLU A 1 296 ? -17.320 -57.416 30.493 1.00 41.03 296 GLU A C 1
ATOM 2340 O O . GLU A 1 296 ? -16.290 -56.886 30.893 1.00 41.03 296 GLU A O 1
ATOM 2345 N N . GLY A 1 297 ? -18.292 -57.851 31.301 1.00 39.25 297 GLY A N 1
ATOM 2346 C CA . GLY A 1 297 ? -18.129 -58.549 32.584 1.00 39.25 297 GLY A CA 1
ATOM 2347 C C . GLY A 1 297 ? -17.241 -57.949 33.683 1.00 39.25 297 GLY A C 1
ATOM 2348 O O . GLY A 1 297 ? -16.043 -58.204 33.731 1.00 39.25 297 GLY A O 1
ATOM 2349 N N . LEU A 1 298 ? -17.872 -57.332 34.686 1.00 48.66 298 LEU A N 1
ATOM 2350 C CA . LEU A 1 298 ? -17.353 -57.277 36.061 1.00 48.66 298 LEU A CA 1
ATOM 2351 C C . LEU A 1 298 ? -17.829 -58.525 36.834 1.00 48.66 298 LEU A C 1
ATOM 2353 O O . LEU A 1 298 ? -19.032 -58.799 36.811 1.00 48.66 298 LEU A O 1
ATOM 2357 N N . PRO A 1 299 ? -16.953 -59.271 37.534 1.00 49.72 299 PRO A N 1
ATOM 2358 C CA . PRO A 1 299 ? -17.380 -60.362 38.401 1.00 49.72 299 PRO A CA 1
ATOM 2359 C C . PRO A 1 299 ? -17.847 -59.836 39.767 1.00 49.72 299 PRO A C 1
ATOM 2361 O O . PRO A 1 299 ? -17.182 -59.025 40.411 1.00 49.72 299 PRO A O 1
ATOM 2364 N N . SER A 1 300 ? -19.004 -60.326 40.207 1.00 50.03 300 SER A N 1
ATOM 2365 C CA . SER A 1 300 ? -19.580 -60.121 41.535 1.00 50.03 300 SER A CA 1
ATOM 2366 C C . SER A 1 300 ? -18.825 -60.913 42.610 1.00 50.03 300 SER A C 1
ATOM 2368 O O . SER A 1 300 ? -18.520 -62.092 42.430 1.00 50.03 300 SER A O 1
ATOM 2370 N N . ALA A 1 301 ? -18.554 -60.268 43.747 1.00 44.31 301 ALA A N 1
ATOM 2371 C CA . ALA A 1 301 ? -18.012 -60.903 44.949 1.00 44.31 301 ALA A CA 1
ATOM 2372 C C . ALA A 1 301 ? -19.112 -61.672 45.722 1.00 44.31 301 ALA A C 1
ATOM 2374 O O . ALA A 1 301 ? -20.259 -61.212 45.733 1.00 44.31 301 ALA A O 1
ATOM 2375 N N . PRO A 1 302 ? -18.798 -62.823 46.352 1.00 55.84 302 PRO A N 1
ATOM 2376 C CA . PRO A 1 302 ? -19.753 -63.611 47.132 1.00 55.84 302 PRO A CA 1
ATOM 2377 C C . PRO A 1 302 ? -19.775 -63.182 48.623 1.00 55.84 302 PRO A C 1
ATOM 2379 O O . PRO A 1 302 ? -18.925 -62.383 49.022 1.00 55.84 302 PRO A O 1
ATOM 2382 N N . PRO A 1 303 ? -20.772 -63.655 49.404 1.00 58.28 303 PRO A N 1
ATOM 2383 C CA . PRO A 1 303 ? -21.236 -63.030 50.650 1.00 58.28 303 PRO A CA 1
ATOM 2384 C C . PRO A 1 303 ? -20.351 -63.258 51.879 1.00 58.28 303 PRO A C 1
ATOM 2386 O O . PRO A 1 303 ? -19.622 -64.276 51.920 1.00 58.28 303 PRO A O 1
#

InterPro domains:
  IPR000719 Protein kinase domain [PS50011] (1-264)
  IPR011009 Protein kinase-like domain superfamily [SSF56112] (58-163)

Foldseek 3Di:
DQPDDPVCLLPDDLCCRQVRDRPRLPPFADALLVLLVLLLQLLLQVLVVCLVCLQFKDQLAQDPVQKDKDQDPPPVPDPDDDDDDIDIDGHDSVQIDGLVCCVPCVQVDDRDYQLLLDALLSLVCLQPNVVCQVPPPPVLSVVCSNRQSVLSSSLLNSLCSSLSNHPCPPHDDCVLQPLVVQLSVLNSVLSSLSSVLSSCCVVVHSVRSSVVCVVCVCNSSVVSVVSLVSNLVSLCVRLPDPSCVSNNLVSLSSSLSNDSPRDDHSVVSNVSVVNDDPDPPPPPPDPDDPPDDDDDDDDDDDD

Radius of gyration: 23.63 Å; chains: 1; bounding box: 46×87×75 Å

pLDDT: mean 84.78, std 18.19, range [36.53, 98.81]